Protein AF-A0A0S7F161-F1 (afdb_monomer_lite)

Secondary structure (DSSP, 8-state):
-HHHHHHHHHHHHHHHHHHHHHHHH--SHHHHHHHHHHHHHHHHHHHHHHHHHHHHHHHHHHTT-S---------TTHHHHHHHHHHHHHHHHHHHHHHHHHHHHHHHHHHHHTT--HHHHHHHHHHHHHHHHHHHHHHHHHHHHHHHHHHHHHHHHHHHHHHHHHHHHHHHHHHHHHHHHHHHHHHHHHHHHHHHHHHHHHHHHHHTSS--------------

Organism: NCBI:txid188132

Structure (mmCIF, N/CA/C/O backbone):
data_AF-A0A0S7F161-F1
#
_entry.id   AF-A0A0S7F161-F1
#
loop_
_atom_site.group_PDB
_atom_site.id
_atom_site.type_symbol
_atom_site.label_atom_id
_atom_site.label_alt_id
_atom_site.label_comp_id
_atom_site.label_asym_id
_atom_site.label_entity_id
_atom_site.label_seq_id
_atom_site.pdbx_PDB_ins_code
_atom_site.Cartn_x
_atom_site.Cartn_y
_atom_site.Cartn_z
_atom_site.occupancy
_atom_site.B_iso_or_equiv
_atom_site.auth_seq_id
_atom_site.auth_comp_id
_atom_site.auth_asym_id
_atom_site.auth_atom_id
_atom_site.pdbx_PDB_model_num
ATOM 1 N N . HIS A 1 1 ? -1.500 -29.757 -19.854 1.00 83.00 1 HIS A N 1
ATOM 2 C CA . HIS A 1 1 ? -1.251 -30.511 -18.601 1.00 83.00 1 HIS A CA 1
ATOM 3 C C . HIS A 1 1 ? -1.534 -29.669 -17.344 1.00 83.00 1 HIS A C 1
ATOM 5 O O . HIS A 1 1 ? -2.398 -30.061 -16.571 1.00 83.00 1 HIS A O 1
ATOM 11 N N . ARG A 1 2 ? -0.953 -28.465 -17.187 1.00 87.75 2 ARG A N 1
ATOM 12 C CA . ARG A 1 2 ? -1.226 -27.537 -16.058 1.00 87.75 2 ARG A CA 1
ATOM 13 C C . ARG A 1 2 ? -2.710 -27.272 -15.779 1.00 87.75 2 ARG A C 1
ATOM 15 O O . ARG A 1 2 ? -3.163 -27.346 -14.643 1.00 87.75 2 ARG A O 1
ATOM 22 N N . GLU A 1 3 ? -3.505 -27.022 -16.817 1.00 92.00 3 GLU A N 1
ATOM 23 C CA . GLU A 1 3 ? -4.949 -26.788 -16.660 1.00 92.00 3 GLU A CA 1
ATOM 24 C C . GLU A 1 3 ? -5.720 -27.993 -16.118 1.00 92.00 3 GLU A C 1
ATOM 26 O O . GLU A 1 3 ? -6.749 -27.822 -15.463 1.00 92.00 3 GLU A O 1
ATOM 31 N N . ARG A 1 4 ? -5.238 -29.213 -16.380 1.00 94.88 4 ARG A N 1
ATOM 32 C CA . ARG A 1 4 ? -5.817 -30.428 -15.803 1.00 94.88 4 ARG A CA 1
ATOM 33 C C . ARG A 1 4 ? -5.574 -30.446 -14.294 1.00 94.88 4 ARG A C 1
ATOM 35 O O . ARG A 1 4 ? -6.533 -30.618 -13.553 1.00 94.88 4 ARG A O 1
ATOM 42 N N . ILE A 1 5 ? -4.348 -30.159 -13.855 1.00 94.88 5 ILE A N 1
ATOM 43 C CA . ILE A 1 5 ? -3.990 -30.081 -12.429 1.00 94.88 5 ILE A CA 1
ATOM 44 C C . ILE A 1 5 ? -4.779 -28.965 -11.730 1.00 94.88 5 ILE A C 1
ATOM 46 O O . ILE A 1 5 ? -5.402 -29.209 -10.703 1.00 94.88 5 ILE A O 1
ATOM 50 N N . ARG A 1 6 ? -4.897 -27.772 -12.334 1.00 95.56 6 ARG A N 1
ATOM 51 C CA . ARG A 1 6 ? -5.742 -26.685 -11.792 1.00 95.56 6 ARG A CA 1
ATOM 52 C C . ARG A 1 6 ? -7.217 -27.082 -11.672 1.00 95.56 6 ARG A C 1
ATOM 54 O O . ARG A 1 6 ? -7.902 -26.647 -10.749 1.00 95.56 6 ARG A O 1
ATOM 61 N N . ARG A 1 7 ? -7.745 -27.882 -12.606 1.00 97.62 7 ARG A N 1
ATOM 62 C CA . ARG A 1 7 ? -9.110 -28.428 -12.504 1.00 97.62 7 ARG A CA 1
ATOM 63 C C . ARG A 1 7 ? -9.226 -29.466 -11.390 1.00 97.62 7 ARG A C 1
ATOM 65 O O . ARG A 1 7 ? -10.230 -29.453 -10.685 1.00 97.62 7 ARG A O 1
ATOM 72 N N . GLU A 1 8 ? -8.230 -30.326 -11.215 1.00 96.88 8 GLU A N 1
ATOM 73 C CA . GLU A 1 8 ? -8.202 -31.313 -10.130 1.00 96.88 8 GLU A CA 1
ATOM 74 C C . GLU A 1 8 ? -8.098 -30.646 -8.751 1.00 96.88 8 GLU A C 1
ATOM 76 O O . GLU A 1 8 ? -8.876 -31.005 -7.875 1.00 96.88 8 GLU A O 1
ATOM 81 N N . ILE A 1 9 ? -7.282 -29.597 -8.589 1.00 97.56 9 ILE A N 1
ATOM 82 C CA . ILE A 1 9 ? -7.211 -28.796 -7.352 1.00 97.56 9 ILE A CA 1
ATOM 83 C C . ILE A 1 9 ? -8.584 -28.217 -6.996 1.00 97.56 9 ILE A C 1
ATOM 85 O O . ILE A 1 9 ? -9.052 -28.369 -5.871 1.00 97.56 9 ILE A O 1
ATOM 89 N N . ARG A 1 10 ? -9.282 -27.600 -7.960 1.00 97.81 10 ARG A N 1
ATOM 90 C CA . ARG A 1 10 ? -10.630 -27.051 -7.720 1.00 97.81 10 ARG A CA 1
ATOM 91 C C . ARG A 1 10 ? -11.638 -28.126 -7.314 1.00 97.81 10 ARG A C 1
ATOM 93 O O . ARG A 1 10 ? -12.503 -27.858 -6.487 1.00 97.81 10 ARG A O 1
ATOM 100 N N . LYS A 1 11 ? -11.559 -29.323 -7.905 1.00 98.12 11 LYS A N 1
ATOM 101 C CA . LYS A 1 11 ? -12.419 -30.454 -7.524 1.00 98.12 11 LYS A CA 1
ATOM 102 C C . LYS A 1 11 ? -12.097 -30.936 -6.111 1.00 98.12 11 LYS A C 1
ATOM 104 O O . LYS A 1 11 ? -13.012 -31.127 -5.320 1.00 98.12 11 LYS A O 1
ATOM 109 N N . GLU A 1 12 ? -10.818 -31.089 -5.794 1.00 97.94 12 GLU A N 1
ATOM 110 C CA . GLU A 1 12 ? -10.359 -31.578 -4.496 1.00 97.94 12 GLU A CA 1
ATOM 111 C C . GLU A 1 12 ? -10.681 -30.586 -3.365 1.00 97.94 12 GLU A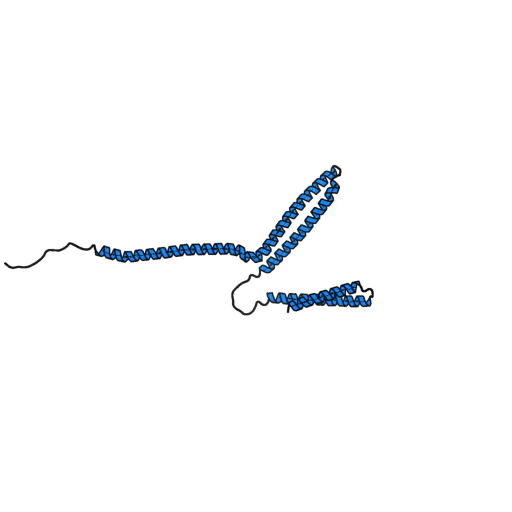 C 1
ATOM 113 O O . GLU A 1 12 ? -11.132 -31.004 -2.305 1.00 97.94 12 GLU A O 1
ATOM 118 N N . LEU A 1 13 ? -10.588 -29.273 -3.616 1.00 98.06 13 LEU A N 1
ATOM 119 C CA . LEU A 1 13 ? -11.030 -28.238 -2.672 1.00 98.06 13 LEU A CA 1
ATOM 120 C C . LEU A 1 13 ? -12.523 -28.348 -2.336 1.00 98.06 13 LEU A C 1
ATOM 122 O O . LEU A 1 13 ? -12.888 -28.254 -1.169 1.00 98.06 13 LEU A O 1
ATOM 126 N N . LYS A 1 14 ? -13.381 -28.611 -3.331 1.00 97.81 14 LYS A N 1
ATOM 127 C CA . LYS A 1 14 ? -14.819 -28.831 -3.091 1.00 97.81 14 LYS A CA 1
ATOM 128 C C . LYS A 1 14 ? -15.083 -30.097 -2.274 1.00 97.81 14 LYS A C 1
ATOM 130 O O . LYS A 1 14 ? -15.973 -30.110 -1.430 1.00 97.81 14 LYS A O 1
ATOM 135 N N . ILE A 1 15 ? -14.316 -31.162 -2.516 1.00 96.25 15 ILE A N 1
ATOM 136 C CA . ILE A 1 15 ? -14.410 -32.406 -1.736 1.00 96.25 15 ILE A CA 1
ATOM 137 C C . ILE A 1 15 ? -13.994 -32.149 -0.286 1.00 96.25 15 ILE A C 1
ATOM 139 O O . ILE A 1 15 ? -14.693 -32.575 0.632 1.00 96.25 15 ILE A O 1
ATOM 143 N N . LYS A 1 16 ? -12.892 -31.421 -0.080 1.00 97.69 16 LYS A N 1
ATOM 144 C CA . LYS A 1 16 ? -12.418 -31.025 1.245 1.00 97.69 16 LYS A CA 1
ATOM 145 C C . LYS A 1 16 ? -13.460 -30.189 1.987 1.00 97.69 16 LYS A C 1
ATOM 147 O O . LYS A 1 16 ? -13.780 -30.524 3.118 1.00 97.69 16 LYS A O 1
ATOM 152 N N . GLU A 1 17 ? -14.037 -29.174 1.345 1.00 97.31 17 GLU A N 1
ATOM 153 C CA . GLU A 1 17 ? -15.104 -28.348 1.929 1.00 97.31 17 GLU A CA 1
ATOM 154 C C . GLU A 1 17 ? -16.323 -29.197 2.333 1.00 97.31 17 GLU A C 1
ATOM 156 O O . GLU A 1 17 ? -16.831 -29.081 3.449 1.00 97.31 17 GLU A O 1
ATOM 161 N N . GLY A 1 18 ? -16.748 -30.127 1.470 1.00 96.25 18 GLY A N 1
ATOM 162 C CA . GLY A 1 18 ? -17.817 -31.076 1.786 1.00 96.25 18 GLY A CA 1
ATOM 163 C C . GLY A 1 18 ? -17.492 -31.969 2.989 1.00 96.25 18 GLY A C 1
ATOM 164 O O . GLY A 1 18 ? -18.337 -32.156 3.864 1.00 96.25 18 GLY A O 1
ATOM 165 N N . ALA A 1 19 ? -16.261 -32.476 3.078 1.00 95.69 19 ALA A N 1
ATOM 166 C CA . ALA A 1 19 ? -15.802 -33.276 4.211 1.00 95.69 19 ALA A CA 1
ATOM 167 C C . ALA A 1 19 ? -15.666 -32.446 5.504 1.00 95.69 19 ALA A C 1
ATOM 169 O O . ALA A 1 19 ? -15.968 -32.947 6.584 1.00 95.69 19 ALA A O 1
ATOM 170 N N . GLU A 1 20 ? -15.275 -31.172 5.424 1.00 96.25 20 GLU A N 1
ATOM 171 C CA . GLU A 1 20 ? -15.232 -30.262 6.576 1.00 96.25 20 GLU A CA 1
ATOM 172 C C . GLU A 1 20 ? -16.638 -29.972 7.110 1.00 96.25 20 GLU A C 1
ATOM 174 O O . GLU A 1 20 ? -16.853 -29.992 8.324 1.00 96.25 20 GLU A O 1
ATOM 179 N N . ASN A 1 21 ? -17.610 -29.769 6.219 1.00 96.62 21 ASN A N 1
ATOM 180 C CA . ASN A 1 21 ? -19.013 -29.615 6.599 1.00 96.62 21 ASN A CA 1
ATOM 181 C C . ASN A 1 21 ? -19.563 -30.898 7.233 1.00 96.62 21 ASN A C 1
ATOM 183 O O . ASN A 1 21 ? -20.198 -30.841 8.288 1.00 96.62 21 ASN A O 1
ATOM 187 N N . LEU A 1 22 ? -19.250 -32.062 6.656 1.00 94.38 22 LEU A N 1
ATOM 188 C CA . LEU A 1 22 ? -19.633 -33.356 7.220 1.00 94.38 22 LEU A CA 1
ATOM 189 C C . LEU A 1 22 ? -19.008 -33.578 8.605 1.00 94.38 22 LEU A C 1
ATOM 191 O O . LEU A 1 22 ? -19.687 -34.048 9.514 1.00 94.38 22 LEU A O 1
ATOM 195 N N . ARG A 1 23 ? -17.748 -33.171 8.807 1.00 94.62 23 ARG A N 1
ATOM 196 C CA . ARG A 1 23 ? -17.069 -33.231 10.110 1.00 94.62 23 ARG A CA 1
ATOM 197 C C . ARG A 1 23 ? -17.796 -32.405 11.164 1.00 94.62 23 ARG A C 1
ATOM 199 O O . ARG A 1 23 ? -17.958 -32.878 12.281 1.00 94.62 23 ARG A O 1
ATOM 206 N N . ARG A 1 24 ? -18.247 -31.193 10.816 1.00 93.69 24 ARG A N 1
ATOM 207 C CA . ARG A 1 24 ? -19.014 -30.322 11.727 1.00 93.69 24 ARG A CA 1
ATOM 208 C C . ARG A 1 24 ? -20.371 -30.921 12.102 1.00 93.69 24 ARG A C 1
ATOM 210 O O . ARG A 1 24 ? -20.823 -30.716 13.220 1.00 93.69 24 ARG A O 1
ATOM 217 N N . ALA A 1 25 ? -21.004 -31.644 11.179 1.00 92.69 25 ALA A N 1
ATOM 218 C CA . ALA A 1 25 ? -22.307 -32.275 11.392 1.00 92.69 25 ALA A CA 1
ATOM 219 C C . ALA A 1 25 ? -22.230 -33.649 12.089 1.00 92.69 25 ALA A C 1
ATOM 221 O O . ALA A 1 25 ? -23.248 -34.164 12.545 1.00 92.69 25 ALA A O 1
ATOM 222 N N . THR A 1 26 ? -21.046 -34.264 12.162 1.00 90.62 26 THR A N 1
ATOM 223 C CA . THR A 1 26 ? -20.874 -35.620 12.699 1.00 90.62 26 THR A CA 1
ATOM 224 C C . THR A 1 26 ? -20.694 -35.600 14.214 1.00 90.62 26 THR A C 1
ATOM 226 O O . THR A 1 26 ? -19.749 -35.011 14.729 1.00 90.62 26 THR A O 1
ATOM 229 N N . THR A 1 27 ? -21.567 -36.308 14.930 1.00 85.94 27 THR A N 1
ATOM 230 C CA . THR A 1 27 ? -21.525 -36.452 16.398 1.00 85.94 27 THR A CA 1
ATOM 231 C C . THR A 1 27 ? -21.039 -37.832 16.862 1.00 85.94 27 THR A C 1
ATOM 233 O O . THR A 1 27 ? -20.589 -37.979 17.997 1.00 85.94 27 THR A O 1
ATOM 236 N N . ASP A 1 28 ? -21.080 -38.841 15.985 1.00 92.00 28 ASP A N 1
ATOM 237 C CA . ASP A 1 28 ? -20.604 -40.201 16.255 1.00 92.00 28 ASP A CA 1
ATOM 238 C C . ASP A 1 28 ? -19.072 -40.313 16.113 1.00 92.00 28 ASP A C 1
ATOM 240 O O . ASP A 1 28 ? -18.490 -39.899 15.106 1.00 92.00 28 ASP A O 1
ATOM 244 N N . LYS A 1 29 ? -18.407 -40.923 17.106 1.00 83.12 29 LYS A N 1
ATOM 245 C CA . LYS A 1 29 ? -16.937 -41.038 17.164 1.00 83.12 29 LYS A CA 1
ATOM 246 C C . LYS A 1 29 ? -16.328 -41.866 16.026 1.00 83.12 29 LYS A C 1
ATOM 248 O O . LYS A 1 29 ? -15.234 -41.545 15.565 1.00 83.12 29 LYS A O 1
ATOM 253 N N . ARG A 1 30 ? -16.996 -42.926 15.563 1.00 83.44 30 ARG A N 1
ATOM 254 C CA . ARG A 1 30 ? -16.488 -43.796 14.490 1.00 83.44 30 ARG A CA 1
ATOM 255 C C . ARG A 1 30 ? -16.564 -43.085 13.142 1.00 83.44 30 ARG A C 1
ATOM 257 O O . ARG A 1 30 ? -15.594 -43.107 12.384 1.00 83.44 30 ARG A O 1
ATOM 264 N N . ASN A 1 31 ? -17.672 -42.391 12.891 1.00 86.50 31 ASN A N 1
ATOM 265 C CA . ASN A 1 31 ? -17.847 -41.583 11.685 1.00 86.50 31 ASN A CA 1
ATOM 266 C C . ASN A 1 31 ? -16.898 -40.375 11.681 1.00 86.50 31 ASN A C 1
ATOM 268 O O . ASN A 1 31 ? -16.298 -40.073 10.651 1.00 86.50 31 ASN A O 1
ATOM 272 N N . ALA A 1 32 ? -16.670 -39.742 12.838 1.00 89.44 32 ALA A N 1
ATOM 273 C CA . ALA A 1 32 ? -15.730 -38.628 12.964 1.00 89.44 32 ALA A CA 1
ATOM 274 C C . ALA A 1 32 ? -14.304 -39.027 12.544 1.00 89.44 32 ALA A C 1
ATOM 276 O O . ALA A 1 32 ? -13.665 -38.321 11.764 1.00 89.44 32 ALA A O 1
ATOM 277 N N . HIS A 1 33 ? -13.826 -40.201 12.973 1.00 92.88 33 HIS A N 1
ATOM 278 C CA . HIS A 1 33 ? -12.512 -40.706 12.567 1.00 92.88 33 HIS A CA 1
ATOM 279 C C . HIS A 1 33 ? -12.399 -40.972 11.060 1.00 92.88 33 HIS A C 1
ATOM 281 O O . HIS A 1 33 ? -11.346 -40.711 10.468 1.00 92.88 33 HIS A O 1
ATOM 287 N N . GLN A 1 34 ? -13.465 -41.472 10.431 1.00 93.81 34 GLN A N 1
ATOM 288 C CA . GLN A 1 34 ? -13.498 -41.700 8.988 1.00 93.81 34 GLN A CA 1
ATOM 289 C C . GLN A 1 34 ? -13.427 -40.378 8.211 1.00 93.81 34 GLN A C 1
ATOM 291 O O . GLN A 1 34 ? -12.621 -40.259 7.285 1.00 93.81 34 GLN A O 1
ATOM 296 N N . VAL A 1 35 ? -14.196 -39.368 8.629 1.00 95.44 35 VAL A N 1
ATOM 297 C CA . VAL A 1 35 ? -14.179 -38.032 8.015 1.00 95.44 35 VAL A CA 1
ATOM 298 C C . VAL A 1 35 ? -12.822 -37.348 8.212 1.00 95.44 35 VAL A C 1
ATOM 300 O O . VAL A 1 35 ? -12.269 -36.783 7.269 1.00 95.44 35 VAL A O 1
ATOM 303 N N . ASP A 1 36 ? -12.213 -37.470 9.393 1.00 94.75 36 ASP A N 1
ATOM 304 C CA . ASP A 1 36 ? -10.862 -36.957 9.645 1.00 94.75 36 ASP A CA 1
ATOM 305 C C . ASP A 1 36 ? -9.809 -37.637 8.753 1.00 94.75 36 ASP A C 1
ATOM 307 O O . ASP A 1 36 ? -8.874 -36.992 8.271 1.00 94.75 36 ASP A O 1
ATOM 311 N N . SER A 1 37 ? -9.949 -38.943 8.504 1.00 95.94 37 SER A N 1
ATOM 312 C CA . SER A 1 37 ? -9.082 -39.670 7.571 1.00 95.94 37 SER A CA 1
ATOM 313 C C . SER A 1 37 ? -9.243 -39.170 6.133 1.00 95.94 37 SER A C 1
ATOM 315 O O . SER A 1 37 ? -8.250 -38.969 5.423 1.00 95.94 37 SER A O 1
ATOM 317 N N . GLN A 1 38 ? -10.482 -38.900 5.717 1.00 95.62 38 GLN A N 1
ATOM 318 C CA . GLN A 1 38 ? -10.791 -38.332 4.408 1.00 95.62 38 GLN A CA 1
ATOM 319 C C . GLN A 1 38 ? -10.194 -36.927 4.249 1.00 95.62 38 GLN A C 1
ATOM 321 O O . GLN A 1 38 ? -9.566 -36.646 3.229 1.00 95.62 38 GLN A O 1
ATOM 326 N N . LEU A 1 39 ? -10.289 -36.075 5.274 1.00 97.00 39 LEU A N 1
ATOM 327 C CA . LEU A 1 39 ? -9.686 -34.739 5.269 1.00 97.00 39 LEU A CA 1
ATOM 328 C C . LEU A 1 39 ? -8.161 -34.780 5.185 1.00 97.00 39 LEU A C 1
ATOM 330 O O . LEU A 1 39 ? -7.570 -34.050 4.390 1.00 97.00 39 LEU A O 1
ATOM 334 N N . ARG A 1 40 ? -7.508 -35.665 5.949 1.00 97.50 40 ARG A N 1
ATOM 335 C CA . ARG A 1 40 ? -6.052 -35.865 5.848 1.00 97.50 40 ARG A CA 1
ATOM 336 C C . ARG A 1 40 ? -5.641 -36.323 4.451 1.00 97.50 40 ARG A C 1
ATOM 338 O O . ARG A 1 40 ? -4.636 -35.848 3.929 1.00 97.50 40 ARG A O 1
ATOM 345 N N . SER A 1 41 ? -6.415 -37.220 3.846 1.00 97.31 41 SER A N 1
ATOM 346 C CA . SER A 1 41 ? -6.151 -37.724 2.495 1.00 97.31 41 SER A CA 1
ATOM 347 C C . SER A 1 41 ? -6.325 -36.631 1.438 1.00 97.31 41 SER A C 1
ATOM 349 O O . SER A 1 41 ? -5.469 -36.479 0.570 1.00 97.31 41 SER A O 1
ATOM 351 N N . SER A 1 42 ? -7.380 -35.822 1.559 1.00 97.44 42 SER A N 1
ATOM 352 C CA . SER A 1 42 ? -7.643 -34.699 0.657 1.00 97.44 42 SER A CA 1
ATOM 353 C C . SER A 1 42 ? -6.572 -33.605 0.771 1.00 97.44 42 SER A C 1
ATOM 355 O O . SER A 1 42 ? -6.071 -33.129 -0.245 1.00 97.44 42 SER A O 1
ATOM 357 N N . ASN A 1 43 ? -6.115 -33.288 1.991 1.00 96.88 43 ASN A N 1
ATOM 358 C CA . ASN A 1 43 ? -4.993 -32.367 2.214 1.00 96.88 43 ASN A CA 1
ATOM 359 C C . ASN A 1 43 ? -3.704 -32.851 1.543 1.00 96.88 43 ASN A C 1
ATOM 361 O O . ASN A 1 43 ? -3.124 -32.117 0.751 1.00 96.88 43 ASN A O 1
ATOM 365 N N . ARG A 1 44 ? -3.305 -34.110 1.772 1.00 97.81 44 ARG A N 1
ATOM 366 C CA . ARG A 1 44 ? -2.107 -34.684 1.132 1.00 97.81 44 ARG A CA 1
ATOM 367 C C . ARG A 1 44 ? -2.186 -34.631 -0.393 1.00 97.81 44 ARG A C 1
ATOM 369 O O . ARG A 1 44 ? -1.181 -34.401 -1.060 1.00 97.81 44 ARG A O 1
ATOM 376 N N . LYS A 1 45 ? -3.377 -34.854 -0.953 1.00 97.69 45 LYS A N 1
ATOM 377 C CA . LYS A 1 45 ? -3.597 -34.793 -2.397 1.00 97.69 45 LYS A CA 1
ATOM 378 C C . LYS A 1 45 ? -3.503 -33.365 -2.934 1.00 97.69 45 LYS A C 1
ATOM 380 O O . LYS A 1 45 ? -2.906 -33.171 -3.987 1.00 97.69 45 LYS A O 1
ATOM 385 N N . LEU A 1 46 ? -4.036 -32.375 -2.218 1.00 97.94 46 LEU A N 1
ATOM 386 C CA . LEU A 1 46 ? -3.867 -30.960 -2.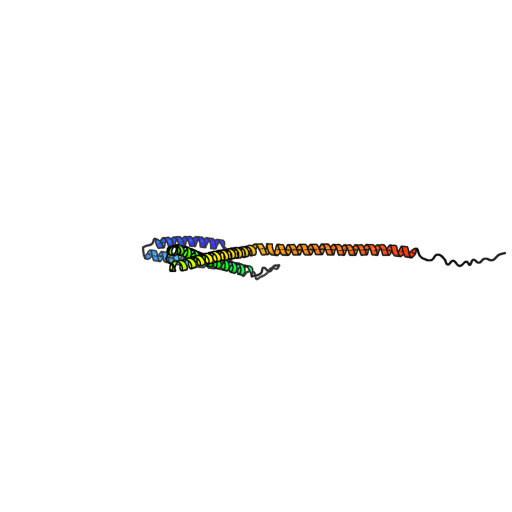562 1.00 97.94 46 LEU A CA 1
ATOM 387 C C . LEU A 1 46 ? -2.396 -30.542 -2.534 1.00 97.94 46 LEU A C 1
ATOM 389 O O . LEU A 1 46 ? -1.942 -29.910 -3.483 1.00 97.94 46 LEU A O 1
ATOM 393 N N . ASP A 1 47 ? -1.650 -30.947 -1.506 1.00 96.75 47 ASP A N 1
ATOM 394 C CA . ASP A 1 47 ? -0.217 -30.657 -1.399 1.00 96.75 47 ASP A CA 1
ATOM 395 C C . ASP A 1 47 ? 0.557 -31.257 -2.579 1.00 96.75 47 ASP A C 1
ATOM 397 O O . ASP A 1 47 ? 1.365 -30.579 -3.210 1.00 96.75 47 ASP A O 1
ATOM 401 N N . ASN A 1 48 ? 0.256 -32.507 -2.944 1.00 97.06 48 ASN A N 1
ATOM 402 C CA . ASN A 1 48 ? 0.878 -33.167 -4.089 1.00 97.06 48 ASN A CA 1
ATOM 403 C C . ASN A 1 48 ? 0.523 -32.488 -5.425 1.00 97.06 48 ASN A C 1
ATOM 405 O O . ASN A 1 48 ? 1.402 -32.272 -6.254 1.00 97.06 48 ASN A O 1
ATOM 409 N N . LEU A 1 49 ? -0.741 -32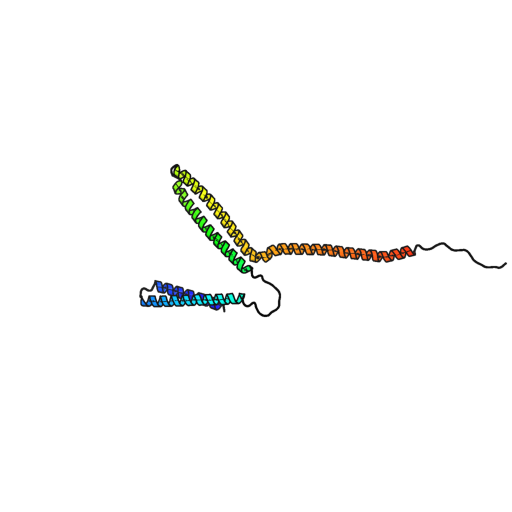.100 -5.627 1.00 97.38 49 LEU A N 1
ATOM 410 C CA . LEU A 1 49 ? -1.171 -31.381 -6.830 1.00 97.38 49 LEU A CA 1
ATOM 411 C C . LEU A 1 49 ? -0.534 -29.987 -6.928 1.00 97.38 49 LEU A C 1
ATOM 413 O O . LEU A 1 49 ? -0.174 -29.564 -8.026 1.00 97.38 49 LEU A O 1
ATOM 417 N N . HIS A 1 50 ? -0.375 -29.279 -5.807 1.00 96.62 50 HIS A N 1
ATOM 418 C CA . HIS A 1 50 ? 0.347 -28.007 -5.768 1.00 96.62 50 HIS A CA 1
ATOM 419 C C . HIS A 1 50 ? 1.835 -28.191 -6.069 1.00 96.62 50 HIS A C 1
ATOM 421 O O . HIS A 1 50 ? 2.368 -27.438 -6.879 1.00 96.62 50 HIS A O 1
ATOM 427 N N . ALA A 1 51 ? 2.477 -29.217 -5.502 1.00 94.44 51 ALA A N 1
ATOM 428 C CA . ALA A 1 51 ? 3.873 -29.538 -5.786 1.00 94.44 51 ALA A CA 1
ATOM 429 C C . ALA A 1 51 ? 4.093 -29.877 -7.271 1.00 94.44 51 ALA A C 1
ATOM 431 O O . ALA A 1 51 ? 4.989 -29.316 -7.893 1.00 94.44 51 ALA A O 1
ATOM 432 N N . GLN A 1 52 ? 3.231 -30.705 -7.874 1.00 93.56 52 GLN A N 1
ATOM 433 C CA . GLN A 1 52 ? 3.291 -31.006 -9.311 1.00 93.56 52 GLN A CA 1
ATOM 434 C C . GLN A 1 52 ? 3.072 -29.758 -10.174 1.00 93.56 52 GLN A C 1
ATOM 436 O O . GLN A 1 52 ? 3.735 -29.577 -11.193 1.00 93.56 52 GLN A O 1
ATOM 441 N N . LEU A 1 53 ? 2.132 -28.883 -9.795 1.00 93.25 53 LEU A N 1
ATOM 442 C CA . LEU A 1 53 ? 1.902 -27.637 -10.526 1.00 93.25 53 LEU A CA 1
ATOM 443 C C . LEU A 1 53 ? 3.140 -26.734 -10.465 1.00 93.25 53 LEU A C 1
ATOM 445 O O . LEU A 1 53 ? 3.557 -26.212 -11.494 1.00 93.25 53 LEU A O 1
ATOM 449 N N . GLN A 1 54 ? 3.748 -26.623 -9.284 1.00 89.50 54 GLN A N 1
ATOM 450 C CA . GLN A 1 54 ? 4.968 -25.858 -9.057 1.00 89.50 54 GLN A CA 1
ATOM 451 C C . GLN A 1 54 ? 6.165 -26.436 -9.825 1.00 89.50 54 GLN A C 1
ATOM 453 O O . GLN A 1 54 ? 6.918 -25.680 -10.427 1.00 89.50 54 GLN A O 1
ATOM 458 N N . GLU A 1 55 ? 6.326 -27.759 -9.871 1.00 87.81 55 GLU A N 1
ATOM 459 C CA . GLU A 1 55 ? 7.377 -28.429 -10.648 1.00 87.81 55 GLU A CA 1
ATOM 460 C C . GLU A 1 55 ? 7.224 -28.184 -12.158 1.00 87.81 55 GLU A C 1
ATOM 462 O O . GLU A 1 55 ? 8.206 -27.945 -12.867 1.00 87.81 55 GLU A O 1
ATOM 467 N N . LEU A 1 56 ? 5.988 -28.196 -12.662 1.00 85.81 56 LEU A N 1
ATOM 468 C CA . LEU A 1 56 ? 5.703 -27.875 -14.060 1.00 85.81 56 LEU A CA 1
ATOM 469 C C . LEU A 1 56 ? 5.938 -26.403 -14.379 1.00 85.81 56 LEU A C 1
ATOM 471 O O . LEU A 1 56 ? 6.298 -26.084 -15.512 1.00 85.81 56 LEU A O 1
ATOM 475 N N . ASP A 1 57 ? 5.703 -25.508 -13.426 1.00 79.44 57 ASP A N 1
ATOM 476 C CA . ASP A 1 57 ? 6.022 -24.091 -13.577 1.00 79.44 57 ASP A CA 1
ATOM 477 C C . ASP A 1 57 ? 7.549 -23.871 -13.509 1.00 79.44 57 ASP A C 1
ATOM 479 O O . ASP A 1 57 ? 8.090 -23.106 -14.305 1.00 79.44 57 ASP A O 1
ATOM 483 N N . ALA A 1 58 ? 8.273 -24.649 -12.695 1.00 76.75 58 ALA A N 1
ATOM 484 C CA . ALA A 1 58 ? 9.738 -24.637 -12.622 1.00 76.75 58 ALA A CA 1
ATOM 485 C C . ALA A 1 58 ? 10.421 -25.152 -13.907 1.00 76.75 58 ALA A C 1
ATOM 487 O O . ALA A 1 58 ? 11.454 -24.624 -14.317 1.00 76.75 58 ALA A O 1
ATOM 488 N N . HIS A 1 59 ? 9.827 -26.125 -14.606 1.00 57.78 59 HIS A N 1
ATOM 489 C CA . HIS A 1 59 ? 10.349 -26.634 -15.884 1.00 57.78 59 HIS A CA 1
ATOM 490 C C . HIS A 1 59 ? 10.249 -25.643 -17.061 1.00 57.78 59 HIS A C 1
ATOM 492 O O . HIS A 1 59 ? 10.801 -25.920 -18.124 1.00 57.78 59 HIS A O 1
ATOM 498 N N . ILE A 1 60 ? 9.590 -24.489 -16.897 1.00 55.97 60 ILE A N 1
ATOM 499 C CA . ILE A 1 60 ? 9.702 -23.374 -17.857 1.00 55.97 60 ILE A CA 1
ATOM 500 C C . ILE A 1 60 ? 11.029 -22.621 -17.666 1.00 55.97 60 ILE A C 1
ATOM 502 O O . ILE A 1 60 ? 11.578 -22.111 -18.635 1.00 55.97 60 ILE A O 1
ATOM 506 N N . VAL A 1 61 ? 11.573 -22.589 -16.446 1.00 53.75 61 VAL A N 1
ATOM 507 C CA . VAL A 1 61 ? 12.762 -21.794 -16.094 1.00 53.75 61 VAL A CA 1
ATOM 508 C C . VAL A 1 61 ? 14.074 -22.556 -16.339 1.00 53.75 61 VAL A C 1
ATOM 510 O O . VAL A 1 61 ? 15.110 -21.937 -16.552 1.00 53.75 61 VAL A O 1
ATOM 513 N N . VAL A 1 62 ? 14.052 -23.895 -16.369 1.00 47.66 62 VAL A N 1
ATOM 514 C CA . VAL A 1 62 ? 15.278 -24.718 -16.496 1.00 47.66 62 VAL A CA 1
ATOM 515 C C . VAL A 1 62 ? 15.494 -25.285 -17.908 1.00 47.66 62 VAL A C 1
ATOM 517 O O . VAL A 1 62 ? 16.625 -25.583 -18.285 1.00 47.66 62 VAL A O 1
ATOM 520 N N . LYS A 1 63 ? 14.459 -25.374 -18.754 1.00 43.69 63 LYS A N 1
ATOM 521 C CA . LYS A 1 63 ? 14.580 -25.941 -20.111 1.00 43.69 63 LYS A CA 1
ATOM 522 C C . LYS A 1 63 ? 14.916 -24.883 -21.175 1.00 43.69 63 LYS A C 1
ATOM 524 O O . LYS A 1 63 ? 14.240 -24.780 -22.191 1.00 43.69 63 LYS A O 1
ATOM 529 N N . GLY A 1 64 ? 15.949 -24.084 -20.906 1.00 38.47 64 GLY A N 1
ATOM 530 C CA . GLY A 1 64 ? 16.592 -23.172 -21.865 1.00 38.47 64 GLY A CA 1
ATOM 531 C C . GLY A 1 64 ? 18.022 -23.585 -22.237 1.00 38.47 64 GLY A C 1
ATOM 532 O O . GLY A 1 64 ? 18.723 -22.827 -22.896 1.00 38.47 64 GLY A O 1
ATOM 533 N N . GLY A 1 65 ? 18.474 -24.760 -21.793 1.00 44.38 65 GLY A N 1
ATOM 534 C CA . GLY A 1 65 ? 19.745 -25.353 -22.194 1.00 44.38 65 GLY A CA 1
ATOM 535 C C . GLY A 1 65 ? 19.484 -26.554 -23.087 1.00 44.38 65 GLY A C 1
ATOM 536 O O . GLY A 1 65 ? 19.199 -27.624 -22.569 1.00 44.38 65 GLY A O 1
ATOM 537 N N . GLU A 1 66 ? 19.488 -26.328 -24.399 1.00 40.72 66 GLU A N 1
ATOM 538 C CA . GLU A 1 66 ? 20.123 -27.157 -25.436 1.00 40.72 66 GLU A CA 1
ATOM 539 C C . GLU A 1 66 ? 19.463 -26.901 -26.803 1.00 40.72 66 GLU A C 1
ATOM 541 O O . GLU A 1 66 ? 18.304 -27.218 -27.053 1.00 40.72 66 GLU A O 1
ATOM 546 N N . GLU A 1 67 ? 20.276 -26.279 -27.661 1.00 46.12 67 GLU A N 1
ATOM 547 C CA . GLU A 1 67 ? 20.219 -26.276 -29.125 1.00 46.12 67 GLU A CA 1
ATOM 548 C C . GLU A 1 67 ? 19.047 -25.565 -29.821 1.00 46.12 67 GLU A C 1
ATOM 550 O O . GLU A 1 67 ? 18.139 -26.184 -30.369 1.00 46.12 67 GLU A O 1
ATOM 555 N N . SER A 1 68 ? 19.150 -24.238 -29.959 1.00 36.22 68 SER A N 1
ATOM 556 C CA . SER A 1 68 ? 18.971 -23.575 -31.264 1.00 36.22 68 SER A CA 1
ATOM 557 C C . SER A 1 68 ? 19.420 -22.117 -31.227 1.00 36.22 68 SER A C 1
ATOM 559 O O . SER A 1 68 ? 19.093 -21.361 -30.317 1.00 36.22 68 SER A O 1
ATOM 561 N N . LYS A 1 69 ? 20.201 -21.756 -32.245 1.00 46.72 69 LYS A N 1
ATOM 562 C CA . LYS A 1 69 ? 20.627 -20.399 -32.591 1.00 46.72 69 LYS A CA 1
ATOM 563 C C . LYS A 1 69 ? 19.399 -19.500 -32.792 1.00 46.72 69 LYS A C 1
ATOM 565 O O . LYS A 1 69 ? 18.609 -19.791 -33.677 1.00 46.72 69 LYS A O 1
ATOM 570 N N . ASP A 1 70 ? 19.237 -18.463 -31.978 1.00 41.03 70 ASP A N 1
ATOM 571 C CA . ASP A 1 70 ? 19.218 -17.060 -32.422 1.00 41.03 70 ASP A CA 1
ATOM 572 C C . ASP A 1 70 ? 18.933 -16.121 -31.237 1.00 41.03 70 ASP A C 1
ATOM 574 O O . ASP A 1 70 ? 17.991 -16.295 -30.471 1.00 41.03 70 ASP A O 1
ATOM 578 N N . GLU A 1 71 ? 19.840 -15.162 -31.084 1.00 45.56 71 GLU A N 1
ATOM 579 C CA . GLU A 1 71 ? 19.629 -13.772 -30.675 1.00 45.56 71 GLU A CA 1
ATOM 580 C C . GLU A 1 71 ? 18.401 -13.419 -29.796 1.00 45.56 71 GLU A C 1
ATOM 582 O O . GLU A 1 71 ? 17.310 -13.161 -30.289 1.00 45.56 71 GLU A O 1
ATOM 587 N N . CYS A 1 72 ? 18.616 -13.328 -28.473 1.00 38.25 72 CYS A N 1
ATOM 588 C CA . CYS A 1 72 ? 18.279 -12.163 -27.626 1.00 38.25 72 CYS A CA 1
ATOM 589 C C . CYS A 1 72 ? 18.485 -12.499 -26.128 1.00 38.25 72 CYS A C 1
ATOM 591 O O . CYS A 1 72 ? 17.795 -13.371 -25.595 1.00 38.25 72 CYS A O 1
ATOM 593 N N . PRO A 1 73 ? 19.360 -11.798 -25.380 1.00 44.78 73 PRO A N 1
ATOM 594 C CA . PRO A 1 73 ? 19.490 -12.017 -23.944 1.00 44.78 73 PRO A CA 1
ATOM 595 C C . PRO A 1 73 ? 18.354 -11.296 -23.202 1.00 44.78 73 PRO A C 1
ATOM 597 O O . PRO A 1 73 ? 18.413 -10.091 -22.966 1.00 44.78 73 PRO A O 1
ATOM 600 N N . ARG A 1 74 ? 17.304 -12.022 -22.801 1.00 52.25 74 ARG A N 1
ATOM 601 C CA . ARG A 1 74 ? 16.336 -11.512 -21.815 1.00 52.25 74 ARG A CA 1
ATOM 602 C C . ARG A 1 74 ? 16.924 -11.683 -20.412 1.00 52.25 74 ARG A C 1
ATOM 604 O O . ARG A 1 74 ? 17.084 -12.794 -19.920 1.00 52.25 74 ARG A O 1
ATOM 611 N N . SER A 1 75 ? 17.284 -10.560 -19.796 1.00 45.25 75 SER A N 1
ATOM 612 C CA . SER A 1 75 ? 17.978 -10.478 -18.507 1.00 45.25 75 SER A CA 1
ATOM 613 C C . SER A 1 75 ? 17.225 -11.185 -17.355 1.00 45.25 75 SER A C 1
ATOM 615 O O . SER A 1 75 ? 16.063 -10.853 -17.115 1.00 45.25 75 SER A O 1
ATOM 617 N N . PRO A 1 76 ? 17.881 -12.044 -16.542 1.00 47.97 76 PRO A N 1
ATOM 618 C CA . PRO A 1 76 ? 17.282 -12.790 -15.412 1.00 47.97 76 PRO A CA 1
ATOM 619 C C . PRO A 1 76 ? 16.775 -11.954 -14.213 1.00 47.97 76 PRO A C 1
ATOM 621 O O . PRO A 1 76 ? 16.485 -12.494 -13.149 1.00 47.97 76 PRO A O 1
ATOM 624 N N . GLY A 1 77 ? 16.715 -10.625 -14.328 1.00 49.22 77 GLY A N 1
ATOM 625 C CA . GLY A 1 77 ? 16.475 -9.711 -13.204 1.00 49.22 77 GLY A CA 1
ATOM 626 C C . GLY A 1 77 ? 15.045 -9.185 -13.062 1.00 49.22 77 GLY A C 1
ATOM 627 O O . GLY A 1 77 ? 14.736 -8.565 -12.045 1.00 49.22 77 GLY A O 1
ATOM 628 N N . ALA A 1 78 ? 14.175 -9.384 -14.055 1.00 51.62 78 ALA A N 1
ATOM 629 C CA . ALA A 1 78 ? 12.840 -8.776 -14.066 1.00 51.62 78 ALA A CA 1
ATOM 630 C C . ALA A 1 78 ? 11.890 -9.409 -13.029 1.00 51.62 78 ALA A C 1
ATOM 632 O O . ALA A 1 78 ? 11.228 -8.694 -12.277 1.00 51.62 78 ALA A O 1
ATOM 633 N N . GLU A 1 79 ? 11.886 -10.740 -12.908 1.00 51.34 79 GLU A N 1
ATOM 634 C CA . GLU A 1 79 ? 10.975 -11.453 -11.998 1.00 51.34 79 GLU A CA 1
ATOM 635 C C . GLU A 1 79 ? 11.297 -11.179 -10.519 1.00 51.34 79 GLU A C 1
ATOM 637 O O . GLU A 1 79 ? 10.403 -10.841 -9.741 1.00 51.34 79 GLU A O 1
ATOM 642 N N . SER A 1 80 ? 12.582 -11.195 -10.144 1.00 57.06 80 SER A N 1
ATOM 643 C CA . SER A 1 80 ? 13.042 -10.889 -8.777 1.00 57.06 80 SER A CA 1
ATOM 644 C C . SER A 1 80 ? 12.708 -9.449 -8.353 1.00 57.06 80 SER A C 1
ATOM 646 O O . SER A 1 80 ? 12.251 -9.205 -7.233 1.00 57.06 80 SER A O 1
ATOM 648 N N . ARG A 1 81 ? 12.829 -8.484 -9.278 1.00 60.81 81 ARG A N 1
ATOM 649 C CA . ARG A 1 81 ? 12.457 -7.082 -9.033 1.00 60.81 81 ARG A CA 1
ATOM 650 C C . ARG A 1 81 ? 10.956 -6.919 -8.810 1.00 60.81 81 ARG A C 1
ATOM 652 O O . ARG A 1 81 ? 10.559 -6.234 -7.870 1.00 60.81 81 ARG A O 1
ATOM 659 N N . THR A 1 82 ? 10.121 -7.570 -9.621 1.00 66.50 82 THR A N 1
ATOM 660 C CA . THR A 1 82 ? 8.657 -7.480 -9.464 1.00 66.50 82 THR A CA 1
ATOM 661 C C . THR A 1 82 ? 8.185 -8.078 -8.133 1.00 66.50 82 THR A C 1
ATOM 663 O O . THR A 1 82 ? 7.312 -7.500 -7.483 1.00 66.50 82 THR A O 1
ATOM 666 N N . SER A 1 83 ? 8.802 -9.177 -7.675 1.00 73.12 83 SER A N 1
ATOM 667 C CA . SER A 1 83 ? 8.524 -9.776 -6.361 1.00 73.12 83 SER A CA 1
ATOM 668 C C . SER A 1 83 ? 8.887 -8.826 -5.218 1.00 73.12 83 SER A C 1
ATOM 670 O O . SER A 1 83 ? 8.048 -8.538 -4.365 1.00 73.12 83 SER A O 1
ATOM 672 N N . ALA A 1 84 ? 10.093 -8.249 -5.246 1.00 77.31 84 ALA A N 1
ATOM 673 C CA . ALA A 1 84 ? 10.540 -7.288 -4.237 1.00 77.31 84 ALA A CA 1
ATOM 674 C C . ALA A 1 84 ? 9.650 -6.029 -4.183 1.00 77.31 84 ALA A C 1
ATOM 676 O O . ALA A 1 84 ? 9.373 -5.490 -3.108 1.00 77.31 84 ALA A O 1
ATOM 677 N N . HIS A 1 85 ? 9.147 -5.565 -5.332 1.00 83.88 85 HIS A N 1
ATOM 678 C CA . HIS A 1 85 ? 8.196 -4.455 -5.380 1.00 83.88 85 HIS A CA 1
ATOM 679 C C . HIS A 1 85 ? 6.838 -4.811 -4.763 1.00 83.88 85 HIS A C 1
ATOM 681 O O . HIS A 1 85 ? 6.300 -4.013 -3.991 1.00 83.88 85 HIS A O 1
ATOM 687 N N . LYS A 1 86 ? 6.304 -6.006 -5.040 1.00 87.94 86 LYS A N 1
ATOM 688 C CA . LYS A 1 86 ? 5.059 -6.496 -4.423 1.00 87.94 86 LYS A CA 1
ATOM 689 C C . LYS A 1 86 ? 5.196 -6.625 -2.905 1.00 87.94 86 LYS A C 1
ATOM 691 O O . LYS A 1 86 ? 4.315 -6.180 -2.171 1.00 87.94 86 LYS A O 1
ATOM 696 N N . GLU A 1 87 ? 6.320 -7.147 -2.421 1.00 91.75 87 GLU A N 1
ATOM 697 C CA . GLU A 1 87 ? 6.614 -7.230 -0.985 1.00 91.75 87 GLU A CA 1
ATOM 698 C C . GLU A 1 87 ? 6.682 -5.848 -0.325 1.00 91.75 87 GLU A C 1
ATOM 700 O O . GLU A 1 87 ? 6.136 -5.648 0.765 1.00 91.75 87 GLU A O 1
ATOM 705 N N . ARG A 1 88 ? 7.293 -4.867 -1.003 1.00 94.06 88 ARG A N 1
ATOM 706 C CA . ARG A 1 88 ? 7.343 -3.477 -0.537 1.00 94.06 88 ARG A CA 1
ATOM 707 C C . ARG A 1 88 ? 5.952 -2.849 -0.444 1.00 94.06 88 ARG A C 1
ATOM 709 O O . ARG A 1 88 ? 5.671 -2.172 0.544 1.00 94.06 88 ARG A O 1
ATOM 716 N N . ILE A 1 89 ? 5.085 -3.072 -1.434 1.00 95.06 89 ILE A N 1
ATOM 717 C CA . ILE A 1 89 ? 3.696 -2.585 -1.409 1.00 95.06 89 ILE A CA 1
ATOM 718 C C . ILE A 1 89 ? 2.949 -3.208 -0.223 1.00 95.06 89 ILE A C 1
ATOM 720 O O . ILE A 1 89 ? 2.403 -2.475 0.601 1.00 95.06 89 ILE A O 1
ATOM 724 N N . ALA A 1 90 ? 3.027 -4.531 -0.053 1.00 95.75 90 ALA A N 1
ATOM 725 C CA . ALA A 1 90 ? 2.389 -5.229 1.064 1.00 95.75 90 ALA A CA 1
ATOM 726 C C . ALA A 1 90 ? 2.902 -4.749 2.439 1.00 95.75 90 ALA A C 1
ATOM 728 O O . ALA A 1 90 ? 2.155 -4.709 3.421 1.00 95.75 90 ALA A O 1
ATOM 729 N N . ALA A 1 91 ? 4.181 -4.375 2.541 1.00 97.31 91 ALA A N 1
ATOM 730 C CA . ALA A 1 91 ? 4.740 -3.792 3.758 1.00 97.31 91 ALA A CA 1
ATOM 731 C C . ALA A 1 91 ? 4.166 -2.400 4.061 1.00 97.31 91 ALA A C 1
ATOM 733 O O . ALA A 1 91 ? 3.793 -2.132 5.206 1.00 97.31 91 ALA A O 1
ATOM 734 N N . LEU A 1 92 ? 4.037 -1.544 3.044 1.00 97.94 92 LEU A N 1
ATOM 735 C CA . LEU A 1 92 ? 3.422 -0.222 3.183 1.00 97.94 92 LEU A CA 1
ATOM 736 C C . LEU A 1 92 ? 1.935 -0.316 3.549 1.00 97.94 92 LEU A C 1
ATOM 738 O O . LEU A 1 92 ? 1.468 0.451 4.386 1.00 97.94 92 LEU A O 1
ATOM 742 N N . GLU A 1 93 ? 1.195 -1.277 2.996 1.00 98.00 93 GLU A N 1
ATOM 743 C CA . GLU A 1 93 ? -0.208 -1.528 3.359 1.00 98.00 93 GLU A CA 1
ATOM 744 C C . GLU A 1 93 ? -0.362 -1.961 4.823 1.00 98.00 93 GLU A C 1
ATOM 746 O O . GLU A 1 93 ? -1.255 -1.483 5.530 1.00 98.00 93 GLU A O 1
ATOM 751 N N . ARG A 1 94 ? 0.545 -2.815 5.318 1.00 98.38 94 ARG A N 1
ATOM 752 C CA . ARG A 1 94 ? 0.602 -3.169 6.745 1.00 98.38 94 ARG A CA 1
ATOM 753 C C . ARG A 1 94 ? 0.857 -1.938 7.615 1.00 98.38 94 ARG A C 1
ATOM 755 O O . ARG A 1 94 ? 0.162 -1.754 8.614 1.00 98.38 94 ARG A O 1
ATOM 762 N N . GLN A 1 95 ? 1.799 -1.077 7.226 1.00 98.38 95 GLN A N 1
ATOM 763 C CA . GLN A 1 95 ? 2.090 0.165 7.948 1.00 98.38 95 GLN A CA 1
ATOM 764 C C . GLN A 1 95 ? 0.899 1.136 7.927 1.00 98.38 95 GLN A C 1
ATOM 766 O O . GLN A 1 95 ? 0.568 1.724 8.955 1.00 98.38 95 GLN A O 1
ATOM 771 N N . LEU A 1 96 ? 0.206 1.249 6.789 1.00 98.62 96 LEU A N 1
ATOM 772 C CA . LEU A 1 96 ? -1.006 2.054 6.649 1.00 98.62 96 LEU A CA 1
ATOM 773 C C . LEU A 1 96 ? -2.104 1.587 7.611 1.00 98.62 96 LEU A C 1
ATOM 775 O O . LEU A 1 96 ? -2.748 2.412 8.253 1.00 98.62 96 LEU A O 1
ATOM 779 N N . ASN A 1 97 ? -2.311 0.274 7.738 1.00 98.56 97 ASN A N 1
ATOM 780 C CA . ASN A 1 97 ? -3.314 -0.285 8.647 1.00 98.56 97 ASN A CA 1
ATOM 781 C C . ASN A 1 97 ? -2.997 0.038 10.116 1.00 98.56 97 ASN A C 1
ATOM 783 O O . ASN A 1 97 ? -3.889 0.426 10.871 1.00 98.56 97 ASN A O 1
ATOM 787 N N . ILE A 1 98 ? -1.723 -0.057 10.509 1.00 98.50 98 ILE A N 1
ATOM 788 C CA . ILE A 1 98 ? -1.275 0.330 11.852 1.00 98.50 98 ILE A CA 1
ATOM 789 C C . ILE A 1 98 ? -1.591 1.806 12.109 1.00 98.50 98 ILE A C 1
ATOM 791 O O . ILE A 1 98 ? -2.230 2.121 13.110 1.00 98.50 98 ILE A O 1
ATOM 795 N N . GLU A 1 99 ? -1.215 2.704 11.197 1.00 98.56 99 GLU A N 1
ATOM 796 C CA . GLU A 1 99 ? -1.439 4.140 11.389 1.00 98.56 99 GLU A CA 1
ATOM 797 C C . GLU A 1 99 ? -2.934 4.501 11.390 1.00 98.56 99 GLU A C 1
ATOM 799 O O . GLU A 1 99 ? -3.366 5.350 12.165 1.00 98.56 99 GLU A O 1
ATOM 804 N N . LEU A 1 100 ? -3.762 3.806 10.600 1.00 98.75 100 LEU A N 1
ATOM 805 C CA . LEU A 1 100 ? -5.222 3.948 10.651 1.00 98.75 100 LEU A CA 1
ATOM 806 C C . LEU A 1 100 ? -5.792 3.537 12.014 1.00 98.75 100 LEU A C 1
ATOM 808 O O . LEU A 1 100 ? -6.665 4.229 12.540 1.00 98.75 100 LEU A O 1
ATOM 812 N N . LYS A 1 101 ? -5.288 2.449 12.610 1.00 98.62 101 LYS A N 1
ATOM 813 C CA . LYS A 1 101 ? -5.681 2.029 13.963 1.00 98.62 101 LYS A CA 1
ATOM 814 C C . LYS A 1 101 ? -5.226 3.025 15.024 1.00 98.62 101 LYS A C 1
ATOM 816 O O . LYS A 1 101 ? -5.995 3.306 15.938 1.00 98.62 101 LYS A O 1
ATOM 821 N N . VAL A 1 102 ? -4.023 3.586 14.892 1.00 98.50 102 VAL A N 1
ATOM 822 C CA . VAL A 1 102 ? -3.538 4.661 15.773 1.00 98.50 102 VAL A CA 1
ATOM 823 C C . VAL A 1 102 ? -4.447 5.885 15.656 1.00 98.50 102 VAL A C 1
ATOM 825 O O . VAL A 1 102 ? -4.951 6.352 16.674 1.00 98.50 102 VAL A O 1
ATOM 828 N N . LYS A 1 103 ? -4.739 6.347 14.432 1.00 98.50 103 LYS A N 1
ATOM 829 C CA . LYS A 1 103 ? -5.650 7.473 14.174 1.00 98.50 103 LYS A CA 1
ATOM 830 C C . LYS A 1 103 ? -7.013 7.247 14.833 1.00 98.50 103 LYS A C 1
ATOM 832 O O . LYS A 1 103 ? -7.483 8.111 15.565 1.00 98.50 103 LYS A O 1
ATOM 837 N N . GLN A 1 104 ? -7.616 6.073 14.620 1.00 98.56 104 GLN A N 1
ATOM 838 C CA . GLN A 1 104 ? -8.907 5.716 15.216 1.00 98.56 104 GLN A CA 1
ATOM 839 C C . GLN A 1 104 ? -8.843 5.662 16.747 1.00 98.56 104 GLN A C 1
ATOM 841 O O . GLN A 1 104 ? -9.751 6.141 17.420 1.00 98.56 104 GLN A O 1
ATOM 846 N N . GLY A 1 105 ? -7.777 5.083 17.306 1.00 98.12 105 GLY A N 1
ATOM 847 C CA . GLY A 1 105 ? -7.574 5.023 18.751 1.00 98.12 105 GLY A CA 1
ATOM 848 C C . GLY A 1 105 ? -7.523 6.419 19.367 1.00 98.12 105 GLY A C 1
ATOM 849 O O . GLY A 1 105 ? -8.210 6.683 20.349 1.00 98.12 105 GLY A O 1
ATOM 850 N N . VAL A 1 106 ? -6.782 7.337 18.745 1.00 98.12 106 VAL A N 1
ATOM 851 C CA . VAL A 1 106 ? -6.693 8.736 19.178 1.00 98.12 106 VAL A CA 1
ATOM 852 C C . VAL A 1 106 ? -8.036 9.462 19.023 1.00 98.12 106 VAL A C 1
ATOM 854 O O . VAL A 1 106 ? -8.459 10.145 19.953 1.00 98.12 106 VAL A O 1
ATOM 857 N N . GLU A 1 107 ? -8.744 9.283 17.902 1.00 97.38 107 GLU A N 1
ATOM 858 C CA . GLU A 1 107 ? -10.088 9.850 17.689 1.00 97.38 107 GLU A CA 1
ATOM 859 C C . GLU A 1 107 ? -11.089 9.383 18.753 1.00 97.38 107 GLU A C 1
ATOM 861 O O . GLU A 1 107 ? -11.884 10.190 19.226 1.00 97.38 107 GLU A O 1
ATOM 866 N N . ASN A 1 108 ? -11.005 8.124 19.192 1.00 96.94 108 ASN A N 1
ATOM 867 C CA . ASN A 1 108 ? -11.836 7.595 20.276 1.00 96.94 108 ASN A CA 1
ATOM 868 C C . ASN A 1 108 ? -11.454 8.165 21.653 1.00 96.94 108 ASN A C 1
ATOM 870 O O . ASN A 1 108 ? -12.306 8.245 22.536 1.00 96.94 108 ASN A O 1
ATOM 874 N N . MET A 1 109 ? -10.191 8.555 21.854 1.00 95.62 109 MET A N 1
ATOM 875 C CA . MET A 1 109 ? -9.721 9.123 23.121 1.00 95.62 109 MET A CA 1
ATOM 876 C C . MET A 1 109 ? -10.039 10.614 23.271 1.00 95.62 109 MET A C 1
ATOM 878 O O . MET A 1 109 ? -10.287 11.070 24.383 1.00 95.62 109 MET A O 1
ATOM 882 N N . ILE A 1 110 ? -10.053 11.388 22.182 1.00 94.94 110 ILE A N 1
ATOM 883 C CA . ILE A 1 110 ? -10.291 12.844 22.222 1.00 94.94 110 ILE A CA 1
ATOM 884 C C . ILE A 1 110 ? -11.572 13.233 22.995 1.00 94.94 110 ILE A C 1
ATOM 886 O O . ILE A 1 110 ? -11.477 14.112 23.855 1.00 94.94 110 ILE A O 1
ATOM 890 N N . PRO A 1 111 ? -12.740 12.590 22.778 1.00 93.62 111 PRO A N 1
ATOM 891 C CA . PRO A 1 111 ? -13.962 12.902 23.521 1.00 93.62 111 PRO A CA 1
ATOM 892 C C . PRO A 1 111 ? -13.831 12.722 25.038 1.00 93.62 111 PRO A C 1
ATOM 894 O O . PRO A 1 111 ? -14.460 13.463 25.787 1.00 93.62 111 PRO A O 1
ATOM 897 N N . ILE A 1 112 ? -12.990 11.785 25.495 1.00 91.94 112 ILE A N 1
ATOM 898 C CA . ILE A 1 112 ? -12.764 11.509 26.925 1.00 91.94 112 ILE A CA 1
ATOM 899 C C . ILE A 1 112 ? -12.127 12.725 27.611 1.00 91.94 112 ILE A C 1
ATOM 901 O O . ILE A 1 112 ? -12.459 13.042 28.750 1.00 91.94 112 ILE A O 1
ATOM 905 N N . TYR A 1 113 ? -11.246 13.440 26.907 1.00 91.75 113 TYR A N 1
ATOM 906 C CA . TYR A 1 113 ? -10.527 14.596 27.449 1.00 91.75 113 TYR A CA 1
ATOM 907 C C . TYR A 1 113 ? -11.207 15.942 27.160 1.00 91.75 113 TYR A C 1
ATOM 909 O O . TYR A 1 113 ? -10.786 16.962 27.702 1.00 91.75 113 TYR A O 1
ATOM 917 N N . ALA A 1 114 ? -12.249 15.966 26.322 1.00 85.88 114 ALA A N 1
ATOM 918 C CA . ALA A 1 114 ? -12.893 17.198 25.863 1.00 85.88 114 ALA A CA 1
ATOM 919 C C . ALA A 1 114 ? -13.547 18.019 26.994 1.00 85.88 114 ALA A C 1
ATOM 921 O O . ALA A 1 114 ? -13.547 19.246 26.923 1.00 85.88 114 ALA A O 1
ATOM 922 N N . ASN A 1 115 ? -14.037 17.360 28.053 1.00 82.06 115 ASN A N 1
ATOM 923 C CA . ASN A 1 115 ? -14.771 18.001 29.157 1.00 82.06 115 ASN A CA 1
ATOM 924 C C . ASN A 1 115 ? -14.026 17.950 30.510 1.00 82.06 115 ASN A C 1
ATOM 926 O O . ASN A 1 115 ? -14.638 18.143 31.560 1.00 82.06 115 ASN A O 1
ATOM 930 N N . GLY A 1 116 ? -12.728 17.634 30.506 1.00 74.38 116 GLY A N 1
ATOM 931 C CA . GLY A 1 116 ? -11.959 17.386 31.728 1.00 74.38 116 GLY A CA 1
ATOM 932 C C . GLY A 1 116 ? -11.297 18.622 32.362 1.00 74.38 116 GLY A C 1
ATOM 933 O O . GLY A 1 116 ? -11.337 19.736 31.844 1.00 74.38 116 GLY A O 1
ATOM 934 N N . SER A 1 117 ? -10.651 18.398 33.507 1.00 79.69 117 SER A N 1
ATOM 935 C CA . SER A 1 117 ? -9.859 19.359 34.288 1.00 79.69 117 SER A CA 1
ATOM 936 C C . SER A 1 117 ? -8.629 19.909 33.531 1.00 79.69 117 SER A C 1
ATOM 938 O O . SER A 1 117 ? -8.304 19.506 32.415 1.00 79.69 117 SER A O 1
ATOM 940 N N . THR A 1 118 ? -7.842 20.792 34.157 1.00 72.56 118 THR A N 1
ATOM 941 C CA . THR A 1 118 ? -6.589 21.324 33.576 1.00 72.56 118 THR A CA 1
ATOM 942 C C . THR A 1 118 ? -5.561 20.247 33.194 1.00 72.56 118 THR A C 1
ATOM 944 O O . THR A 1 118 ? -4.795 20.454 32.249 1.00 72.56 118 THR A O 1
ATOM 947 N N . LYS A 1 119 ? -5.546 19.089 33.873 1.00 74.50 119 LYS A N 1
ATOM 948 C CA . LYS A 1 119 ? -4.706 17.930 33.509 1.00 74.50 119 LYS A CA 1
ATOM 949 C C . LYS A 1 119 ? -5.168 17.295 32.194 1.00 74.50 119 LYS A C 1
ATOM 951 O O . LYS A 1 119 ? -4.338 16.936 31.358 1.00 74.50 119 LYS A O 1
ATOM 956 N N . ASP A 1 120 ? -6.476 17.244 31.979 1.00 84.12 120 ASP A N 1
ATOM 957 C CA . ASP A 1 120 ? -7.094 16.674 30.782 1.00 84.12 120 ASP A CA 1
ATOM 958 C C . ASP A 1 120 ? -6.870 17.569 29.561 1.00 84.12 120 ASP A C 1
ATOM 960 O O . ASP A 1 120 ? -6.685 17.067 28.457 1.00 84.12 120 ASP A O 1
ATOM 964 N N . LYS A 1 121 ? -6.723 18.886 29.758 1.00 90.19 121 LYS A N 1
ATOM 965 C CA . LYS A 1 121 ? -6.375 19.827 28.681 1.00 90.19 121 LYS A CA 1
ATOM 966 C C . LYS A 1 121 ? -5.009 19.539 28.042 1.00 90.19 121 LYS A C 1
ATOM 968 O O . LYS A 1 121 ? -4.881 19.622 26.822 1.00 90.19 121 LYS A O 1
ATOM 973 N N . LYS A 1 122 ? -3.992 19.174 28.836 1.00 92.38 122 LYS A N 1
ATOM 974 C CA . LYS A 1 122 ? -2.679 18.766 28.293 1.00 92.38 122 LYS A CA 1
ATOM 975 C C . LYS A 1 122 ? -2.787 17.456 27.514 1.00 92.38 122 LYS A C 1
ATOM 977 O O . LYS A 1 122 ? -2.201 17.336 26.444 1.00 92.38 122 LYS A O 1
ATOM 982 N N . MET A 1 123 ? -3.565 16.501 28.022 1.00 93.62 123 MET A N 1
ATOM 983 C CA . MET A 1 123 ? -3.770 15.217 27.347 1.00 93.62 123 MET A CA 1
ATOM 984 C C . MET A 1 123 ? -4.560 15.362 26.050 1.00 93.62 123 MET A C 1
ATOM 986 O O . MET A 1 123 ? -4.195 14.751 25.048 1.00 93.62 123 MET A O 1
ATOM 990 N N . LEU A 1 124 ? -5.561 16.241 26.034 1.00 94.81 124 LEU A N 1
ATOM 991 C CA . LEU A 1 124 ? -6.289 16.619 24.831 1.00 94.81 124 LEU A CA 1
ATOM 992 C C . LEU A 1 124 ? -5.347 17.206 23.774 1.00 94.81 124 LEU A C 1
ATOM 994 O O . LEU A 1 124 ? -5.416 16.801 22.617 1.00 94.81 124 LEU A O 1
ATOM 998 N N . GLN A 1 125 ? -4.432 18.100 24.164 1.00 95.38 125 GLN A N 1
ATOM 999 C CA . GLN A 1 125 ? -3.442 18.665 23.244 1.00 95.38 125 GLN A CA 1
ATOM 1000 C C . GLN A 1 125 ? -2.508 17.584 22.675 1.00 95.38 125 GLN A C 1
ATOM 1002 O O . GLN A 1 125 ? -2.271 17.553 21.469 1.00 95.38 125 GLN A O 1
ATOM 1007 N N . THR A 1 126 ? -2.012 16.665 23.513 1.00 95.50 126 THR A N 1
ATOM 1008 C CA . THR A 1 126 ? -1.196 15.530 23.050 1.00 95.50 126 THR A CA 1
ATOM 1009 C C . THR A 1 126 ? -1.971 14.645 22.074 1.00 95.50 126 THR A C 1
ATOM 1011 O O . THR A 1 126 ? -1.442 14.292 21.022 1.00 95.50 126 THR A O 1
ATOM 1014 N N . ALA A 1 127 ? -3.234 14.328 22.371 1.00 97.00 127 ALA A N 1
ATOM 1015 C CA . ALA A 1 127 ? -4.086 13.542 21.485 1.00 97.00 127 ALA A CA 1
ATOM 1016 C C . ALA A 1 127 ? -4.334 14.262 20.146 1.00 97.00 127 ALA A C 1
ATOM 1018 O O . ALA A 1 127 ? -4.230 13.648 19.089 1.00 97.00 127 ALA A O 1
ATOM 1019 N N . GLN A 1 128 ? -4.590 15.572 20.156 1.00 97.56 128 GLN A N 1
ATOM 1020 C CA . GLN A 1 128 ? -4.746 16.363 18.931 1.00 97.56 128 GLN A CA 1
ATOM 1021 C C . GLN A 1 128 ? -3.473 16.370 18.073 1.00 97.56 128 GLN A C 1
ATOM 1023 O O . GLN A 1 128 ? -3.564 16.179 16.859 1.00 97.56 128 GLN A O 1
ATOM 1028 N N . GLN A 1 129 ? -2.295 16.512 18.690 1.00 98.06 129 GLN A N 1
ATOM 1029 C CA . GLN A 1 129 ? -1.021 16.431 17.971 1.00 98.06 129 GLN A CA 1
ATOM 1030 C C . GLN A 1 129 ? -0.819 15.041 17.356 1.00 98.06 129 GLN A C 1
ATOM 1032 O O . GLN A 1 129 ? -0.543 14.926 16.165 1.00 98.06 129 GLN A O 1
ATOM 1037 N N . MET A 1 130 ? -1.044 13.974 18.128 1.00 98.25 130 MET A N 1
ATOM 1038 C CA . MET A 1 130 ? -0.950 12.601 17.619 1.00 98.25 130 MET A CA 1
ATOM 1039 C C . MET A 1 130 ? -1.933 12.336 16.469 1.00 98.25 130 MET A C 1
ATOM 1041 O O . MET A 1 130 ? -1.619 11.600 15.531 1.00 98.25 130 MET A O 1
ATOM 1045 N N . LEU A 1 131 ? -3.122 12.944 16.505 1.00 98.31 131 LEU A N 1
ATOM 1046 C CA . LEU A 1 131 ? -4.089 12.855 15.414 1.00 98.31 131 LEU A CA 1
ATOM 1047 C C . LEU A 1 131 ? -3.570 13.536 14.140 1.00 98.31 131 LEU A C 1
ATOM 1049 O O . LEU A 1 131 ? -3.741 13.006 13.043 1.00 98.31 131 LEU A O 1
ATOM 1053 N N . GLN A 1 132 ? -2.939 14.701 14.265 1.00 98.56 132 GLN A N 1
ATOM 1054 C CA . GLN A 1 132 ? -2.334 15.394 13.129 1.00 98.56 132 GLN A CA 1
ATOM 1055 C C . GLN A 1 132 ? -1.149 14.606 12.553 1.00 98.56 132 GLN A C 1
ATOM 1057 O O . GLN A 1 132 ? -1.060 14.419 11.334 1.00 98.56 132 GLN A O 1
ATOM 1062 N N . ASP A 1 133 ? -0.278 14.090 13.419 1.00 98.44 133 ASP A N 1
ATOM 1063 C CA . ASP A 1 133 ? 0.886 13.296 13.025 1.00 98.44 133 ASP A CA 1
ATOM 1064 C C . ASP A 1 133 ? 0.460 12.017 12.295 1.00 98.44 133 ASP A C 1
ATOM 1066 O O . ASP A 1 133 ? 0.991 11.699 11.228 1.00 98.44 133 ASP A O 1
ATOM 1070 N N . SER A 1 134 ? -0.539 11.304 12.828 1.00 98.56 134 SER A N 1
ATOM 1071 C CA . SER A 1 134 ? -1.053 10.078 12.207 1.00 98.56 134 SER A CA 1
ATOM 1072 C C . SER A 1 134 ? -1.709 10.332 10.852 1.00 98.56 134 SER A C 1
ATOM 1074 O O . SER A 1 134 ? -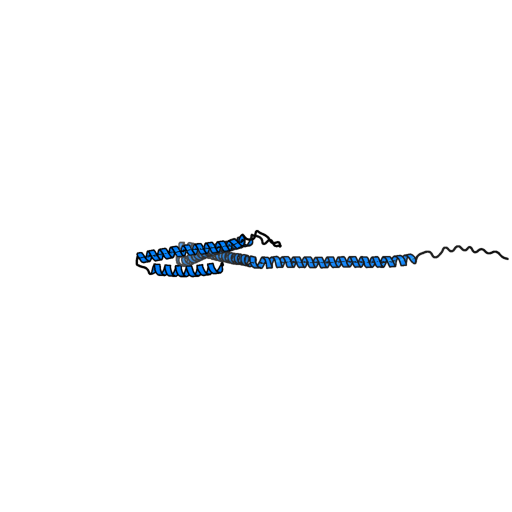1.448 9.596 9.901 1.00 98.56 134 SER A O 1
ATOM 1076 N N . LYS A 1 135 ? -2.479 11.420 10.702 1.00 98.50 135 LYS A N 1
ATOM 1077 C CA . LYS A 1 135 ? -3.019 11.848 9.396 1.00 98.50 135 LYS A CA 1
ATOM 1078 C C . LYS A 1 135 ? -1.906 12.118 8.381 1.00 98.50 135 LYS A C 1
ATOM 1080 O O . LYS A 1 135 ? -1.961 11.612 7.264 1.00 98.50 135 LYS A O 1
ATOM 1085 N N . THR A 1 136 ? -0.861 12.830 8.798 1.00 98.62 136 THR A N 1
ATOM 1086 C CA . THR A 1 136 ? 0.281 13.156 7.931 1.00 98.62 136 THR A CA 1
ATOM 1087 C C . THR A 1 136 ? 1.019 11.889 7.488 1.00 98.62 136 THR A C 1
ATOM 1089 O O . THR A 1 136 ? 1.318 11.714 6.306 1.00 98.62 136 THR A O 1
ATOM 1092 N N . LYS A 1 137 ? 1.260 10.951 8.412 1.00 98.69 137 LYS A N 1
ATOM 1093 C CA . LYS A 1 137 ? 1.866 9.649 8.097 1.00 98.69 137 LYS A CA 1
ATOM 1094 C C . LYS A 1 137 ? 1.007 8.830 7.135 1.00 98.69 137 LYS A C 1
ATOM 1096 O O . LYS A 1 137 ? 1.552 8.262 6.192 1.00 98.69 137 LYS A O 1
ATOM 110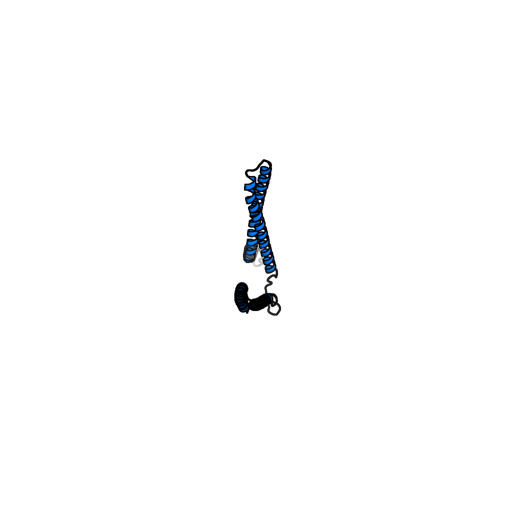1 N N . ILE A 1 138 ? -0.314 8.799 7.327 1.00 98.81 138 ILE A N 1
ATOM 1102 C CA . ILE A 1 138 ? -1.253 8.126 6.414 1.00 98.81 138 ILE A CA 1
ATOM 1103 C C . ILE A 1 138 ? -1.104 8.670 4.990 1.00 98.81 138 ILE A C 1
ATOM 1105 O O . ILE A 1 138 ? -1.008 7.880 4.049 1.00 98.81 138 ILE A O 1
ATOM 1109 N N . ASP A 1 139 ? -1.048 9.990 4.819 1.00 98.44 139 ASP A N 1
ATOM 1110 C CA . ASP A 1 139 ? -0.936 10.607 3.495 1.00 98.44 139 ASP A CA 1
ATOM 1111 C C . ASP A 1 139 ? 0.408 10.300 2.827 1.00 98.44 139 ASP A C 1
ATOM 1113 O O . ASP A 1 139 ? 0.441 9.939 1.644 1.00 98.44 139 ASP A O 1
ATOM 1117 N N . ILE A 1 140 ? 1.504 10.335 3.593 1.00 98.31 140 ILE A N 1
ATOM 1118 C CA . ILE A 1 140 ? 2.835 9.938 3.117 1.00 98.31 140 ILE A CA 1
ATOM 1119 C C . ILE A 1 140 ? 2.836 8.469 2.679 1.00 98.31 140 ILE A C 1
ATOM 1121 O O . ILE A 1 140 ? 3.292 8.162 1.576 1.00 98.31 140 ILE A O 1
ATOM 1125 N N . ILE A 1 141 ? 2.302 7.555 3.495 1.00 98.31 141 ILE A N 1
ATOM 1126 C CA . ILE A 1 141 ? 2.272 6.120 3.177 1.00 98.31 141 ILE A CA 1
ATOM 1127 C C . ILE A 1 141 ? 1.400 5.865 1.942 1.00 98.31 141 ILE A C 1
ATOM 1129 O O . ILE A 1 141 ? 1.820 5.158 1.027 1.00 98.31 141 ILE A O 1
ATOM 1133 N N . ARG A 1 142 ? 0.220 6.492 1.850 1.00 98.31 142 ARG A N 1
ATOM 1134 C CA . ARG A 1 142 ? -0.654 6.402 0.666 1.00 98.31 142 ARG A CA 1
ATOM 1135 C C . ARG A 1 142 ? 0.044 6.897 -0.598 1.00 98.31 142 ARG A C 1
ATOM 1137 O O . ARG A 1 142 ? -0.089 6.279 -1.653 1.00 98.31 142 ARG A O 1
ATOM 1144 N N . MET A 1 143 ? 0.790 7.996 -0.503 1.00 97.62 143 MET A N 1
ATOM 1145 C CA . MET A 1 143 ? 1.591 8.509 -1.613 1.00 97.62 143 MET A CA 1
ATOM 1146 C C . MET A 1 143 ? 2.693 7.522 -2.016 1.00 97.62 143 MET A C 1
ATOM 1148 O O . MET A 1 143 ? 2.878 7.273 -3.206 1.00 97.62 143 MET A O 1
ATOM 1152 N N . GLN A 1 144 ? 3.387 6.916 -1.048 1.00 96.56 144 GLN A N 1
ATOM 1153 C CA . GLN A 1 144 ? 4.412 5.905 -1.316 1.00 96.56 144 GLN A CA 1
ATOM 1154 C C . GLN A 1 144 ? 3.837 4.642 -1.967 1.00 96.56 144 GLN A C 1
ATOM 1156 O O . GLN A 1 144 ? 4.467 4.119 -2.882 1.00 96.56 144 GLN A O 1
ATOM 1161 N N . ILE A 1 145 ? 2.643 4.192 -1.563 1.00 95.88 145 ILE A N 1
ATOM 1162 C CA . ILE A 1 145 ? 1.941 3.068 -2.205 1.00 95.88 145 ILE A CA 1
ATOM 1163 C C . ILE A 1 145 ? 1.640 3.406 -3.664 1.00 95.88 145 ILE A C 1
ATOM 1165 O O . ILE A 1 145 ? 2.048 2.658 -4.545 1.00 95.88 145 ILE A O 1
ATOM 1169 N N . ARG A 1 146 ? 1.012 4.559 -3.943 1.00 94.38 146 ARG A N 1
ATOM 1170 C CA . ARG A 1 146 ? 0.728 4.982 -5.327 1.00 94.38 146 ARG A CA 1
ATOM 1171 C C . ARG A 1 146 ? 1.994 5.040 -6.180 1.00 94.38 146 ARG A C 1
ATOM 1173 O O . ARG A 1 146 ? 1.986 4.558 -7.305 1.00 94.38 146 ARG A O 1
ATOM 1180 N N . LYS A 1 147 ? 3.087 5.585 -5.635 1.00 92.62 147 LYS A N 1
ATOM 1181 C CA . LYS A 1 147 ? 4.383 5.652 -6.325 1.00 92.62 147 LYS A CA 1
ATOM 1182 C C . LYS A 1 147 ? 4.980 4.262 -6.573 1.00 92.62 147 LYS A C 1
ATOM 1184 O O . LYS A 1 147 ? 5.562 4.032 -7.626 1.00 92.62 147 LYS A O 1
ATOM 1189 N N . ALA A 1 148 ? 4.852 3.342 -5.618 1.00 88.81 148 ALA A N 1
ATOM 1190 C CA . ALA A 1 148 ? 5.344 1.974 -5.756 1.00 88.81 148 ALA A CA 1
ATOM 1191 C C . ALA A 1 148 ? 4.528 1.160 -6.774 1.00 88.81 148 ALA A C 1
ATOM 1193 O O . ALA A 1 148 ? 5.127 0.426 -7.552 1.00 88.81 148 ALA A O 1
ATOM 1194 N N . VAL A 1 149 ? 3.202 1.338 -6.810 1.00 87.94 149 VAL A N 1
ATOM 1195 C CA . VAL A 1 149 ? 2.304 0.716 -7.801 1.00 87.94 149 VAL A CA 1
ATOM 1196 C C . VAL A 1 149 ? 2.601 1.240 -9.207 1.00 87.94 149 VAL A C 1
ATOM 1198 O O . VAL A 1 149 ? 2.803 0.453 -10.128 1.00 87.94 149 VAL A O 1
ATOM 1201 N N . GLN A 1 150 ? 2.749 2.559 -9.362 1.00 83.94 150 GLN A N 1
ATOM 1202 C CA . GLN A 1 150 ? 3.149 3.146 -10.643 1.00 83.94 150 GLN A CA 1
ATOM 1203 C C . GLN A 1 150 ? 4.511 2.623 -11.102 1.00 83.94 150 GLN A C 1
ATOM 1205 O O . GLN A 1 150 ? 4.691 2.375 -12.282 1.00 83.94 150 GLN A O 1
ATOM 1210 N N . ALA A 1 151 ? 5.467 2.390 -10.196 1.00 76.56 151 ALA A N 1
ATOM 1211 C CA . ALA A 1 151 ? 6.760 1.805 -10.557 1.00 76.56 151 ALA A CA 1
ATOM 1212 C C . ALA A 1 151 ? 6.660 0.335 -11.025 1.00 76.56 151 ALA A C 1
ATOM 1214 O O . ALA A 1 151 ? 7.482 -0.098 -11.834 1.00 76.56 151 ALA A O 1
ATOM 1215 N N . THR A 1 152 ? 5.668 -0.429 -10.546 1.00 66.31 152 THR A N 1
ATOM 1216 C CA . THR A 1 152 ? 5.395 -1.795 -11.033 1.00 66.31 152 THR A CA 1
ATOM 1217 C C . THR A 1 152 ? 4.677 -1.823 -12.379 1.00 66.31 152 THR A C 1
ATOM 1219 O O . THR A 1 152 ? 4.985 -2.674 -13.200 1.00 66.31 152 THR A O 1
ATOM 1222 N N . GLU A 1 153 ? 3.773 -0.881 -12.642 1.00 58.78 153 GLU A N 1
ATOM 1223 C CA . GLU A 1 153 ? 3.086 -0.762 -13.941 1.00 58.78 153 GLU A CA 1
ATOM 1224 C C . GLU A 1 153 ? 4.033 -0.191 -15.004 1.00 58.78 153 GLU A C 1
ATOM 1226 O O . GLU A 1 153 ? 4.141 -0.695 -16.119 1.00 58.78 153 GLU A O 1
ATOM 1231 N N . HIS A 1 154 ? 4.857 0.779 -14.611 1.00 49.56 154 HIS A N 1
ATOM 1232 C CA . HIS A 1 154 ? 5.940 1.281 -15.438 1.00 49.56 154 HIS A CA 1
ATOM 1233 C C . HIS A 1 154 ? 7.039 0.237 -15.688 1.00 49.56 154 HIS A C 1
ATOM 1235 O O . HIS A 1 154 ? 7.788 0.381 -16.632 1.00 49.56 154 HIS A O 1
ATOM 1241 N N . THR A 1 155 ? 7.180 -0.864 -14.953 1.00 47.53 155 THR A N 1
ATOM 1242 C CA . THR A 1 155 ? 8.154 -1.890 -15.392 1.00 47.53 155 THR A CA 1
ATOM 1243 C C . THR A 1 155 ? 7.647 -2.738 -16.563 1.00 47.53 155 THR A C 1
ATOM 1245 O O . THR A 1 155 ? 8.473 -3.298 -17.280 1.00 47.53 155 THR A O 1
ATOM 1248 N N . GLU A 1 156 ? 6.336 -2.760 -16.824 1.00 42.91 156 GLU A N 1
ATOM 1249 C CA . GLU A 1 156 ? 5.752 -3.415 -18.004 1.00 42.91 156 GLU A CA 1
ATOM 1250 C C . GLU A 1 156 ? 5.576 -2.441 -19.184 1.00 42.91 156 GLU A C 1
ATOM 1252 O O . GLU A 1 156 ? 5.823 -2.834 -20.322 1.00 42.91 156 GLU A O 1
ATOM 1257 N N . ASP A 1 157 ? 5.304 -1.154 -18.922 1.00 41.28 157 ASP A N 1
ATOM 1258 C CA . ASP A 1 157 ? 5.151 -0.133 -19.974 1.00 41.28 157 ASP A CA 1
ATOM 1259 C C . ASP A 1 157 ? 6.377 0.770 -20.198 1.00 41.28 157 ASP A C 1
ATOM 1261 O O . ASP A 1 157 ? 6.471 1.405 -21.241 1.00 41.28 157 ASP A O 1
ATOM 1265 N N . THR A 1 158 ? 7.345 0.857 -19.280 1.00 42.41 158 THR A N 1
ATOM 1266 C CA . THR A 1 158 ? 8.442 1.863 -19.318 1.00 42.41 158 THR A CA 1
ATOM 1267 C C . THR A 1 158 ? 9.784 1.315 -19.780 1.00 42.41 158 THR A C 1
ATOM 1269 O O . THR A 1 158 ? 10.644 2.107 -20.159 1.00 42.41 158 THR A O 1
ATOM 1272 N N . GLN A 1 159 ? 9.926 -0.010 -19.899 1.00 44.59 159 GLN A N 1
ATOM 1273 C CA . GLN A 1 159 ? 10.860 -0.568 -20.888 1.00 44.59 159 GLN A CA 1
ATOM 1274 C C . GLN A 1 159 ? 10.398 -0.211 -22.317 1.00 44.59 159 GLN A C 1
ATOM 1276 O O . GLN A 1 159 ? 11.194 -0.180 -23.245 1.00 44.59 159 GLN A O 1
ATOM 1281 N N . GLY A 1 160 ? 9.103 0.086 -22.487 1.00 41.06 160 GLY A N 1
ATOM 1282 C CA . GLY A 1 160 ? 8.574 0.767 -23.657 1.00 41.06 160 GLY A CA 1
ATOM 1283 C C . GLY A 1 160 ? 8.821 2.269 -23.568 1.00 41.06 160 GLY A C 1
ATOM 1284 O O . GLY A 1 160 ? 9.577 2.790 -24.353 1.00 41.06 160 GLY A O 1
ATOM 1285 N N . ASN A 1 161 ? 8.232 2.982 -22.612 1.00 41.91 161 ASN A N 1
ATOM 1286 C CA . ASN A 1 161 ? 7.982 4.424 -22.695 1.00 41.91 161 ASN A CA 1
ATOM 1287 C C . ASN A 1 161 ? 9.166 5.351 -22.318 1.00 41.91 161 ASN A C 1
ATOM 1289 O O . ASN A 1 161 ? 9.363 6.383 -22.956 1.00 41.91 161 ASN A O 1
ATOM 1293 N N . HIS A 1 162 ? 10.005 5.008 -21.329 1.00 46.09 162 HIS A N 1
ATOM 1294 C CA . HIS A 1 162 ? 11.179 5.849 -21.011 1.00 46.09 162 HIS A CA 1
ATOM 1295 C C . HIS A 1 162 ? 12.347 5.556 -21.955 1.00 46.09 162 HIS A C 1
ATOM 1297 O O . HIS A 1 162 ? 13.059 6.488 -22.335 1.00 46.09 162 HIS A O 1
ATOM 1303 N N . ASP A 1 163 ? 12.457 4.300 -22.402 1.00 50.28 163 ASP A N 1
ATOM 1304 C CA . ASP A 1 163 ? 13.287 3.919 -23.542 1.00 50.28 163 ASP A CA 1
ATOM 1305 C C . ASP A 1 163 ? 12.719 4.485 -24.854 1.00 50.28 163 ASP A C 1
ATOM 1307 O O . ASP A 1 163 ? 13.505 4.940 -25.659 1.00 50.28 163 ASP A O 1
ATOM 1311 N N . LEU A 1 164 ? 11.402 4.582 -25.075 1.00 48.91 164 LEU A N 1
ATOM 1312 C CA . LEU A 1 164 ? 10.806 5.182 -26.284 1.00 48.91 164 LEU A CA 1
ATOM 1313 C C . LEU A 1 164 ? 11.120 6.673 -26.356 1.00 48.91 164 LEU A C 1
ATOM 1315 O O . LEU A 1 164 ? 11.599 7.117 -27.386 1.00 48.91 164 LEU A O 1
ATOM 1319 N N . CYS A 1 165 ? 10.949 7.437 -25.274 1.00 57.94 165 CYS A N 1
ATOM 1320 C CA . CYS A 1 165 ? 11.312 8.858 -25.269 1.00 57.94 165 CYS A CA 1
ATOM 1321 C C . CYS A 1 165 ? 12.829 9.064 -25.486 1.00 57.94 165 CYS A C 1
ATOM 1323 O O . CYS A 1 165 ? 13.243 9.945 -26.239 1.00 57.94 165 CYS A O 1
ATOM 1325 N N . GLY A 1 166 ? 13.681 8.213 -24.898 1.00 68.50 166 GLY A N 1
ATOM 1326 C CA . GLY A 1 166 ? 15.134 8.253 -25.122 1.00 68.50 166 GLY A CA 1
ATOM 1327 C C . GLY A 1 166 ? 15.563 7.792 -26.523 1.00 68.50 166 GLY A C 1
ATOM 1328 O O . GLY A 1 166 ? 16.446 8.390 -27.137 1.00 68.50 166 GLY A O 1
ATOM 1329 N N . VAL A 1 167 ? 14.920 6.754 -27.053 1.00 75.25 167 VAL A N 1
ATOM 1330 C CA . VAL A 1 167 ? 15.146 6.191 -28.390 1.00 75.25 167 VAL A CA 1
ATOM 1331 C C . VAL A 1 167 ? 14.627 7.144 -29.459 1.00 75.25 167 VAL A C 1
ATOM 1333 O O . VAL A 1 167 ? 15.312 7.340 -30.453 1.00 75.25 167 VAL A O 1
ATOM 1336 N N . GLU A 1 168 ? 13.487 7.801 -29.257 1.00 76.06 168 GLU A N 1
ATOM 1337 C CA . GLU A 1 168 ? 12.967 8.840 -30.151 1.00 76.06 168 GLU A CA 1
ATOM 1338 C C . GLU A 1 168 ? 13.917 10.038 -30.219 1.00 76.06 168 GLU A C 1
ATOM 1340 O O . GLU A 1 168 ? 14.254 10.480 -31.319 1.00 76.06 168 GLU A O 1
ATOM 1345 N N . LEU A 1 169 ? 14.437 10.504 -29.076 1.00 76.12 169 LEU A N 1
ATOM 1346 C CA . LEU A 1 169 ? 15.470 11.546 -29.046 1.00 76.12 169 LEU A CA 1
ATOM 1347 C C . LEU A 1 169 ? 16.749 11.103 -29.770 1.00 76.12 169 LEU A C 1
ATOM 1349 O O . LEU A 1 169 ? 17.311 11.873 -30.547 1.00 76.12 169 LEU A O 1
ATOM 1353 N N . ARG A 1 170 ? 17.183 9.850 -29.583 1.00 90.12 170 ARG A N 1
ATOM 1354 C CA . ARG A 1 170 ? 18.364 9.297 -30.264 1.00 90.12 170 ARG A CA 1
ATOM 1355 C C . ARG A 1 170 ? 18.155 9.127 -31.772 1.00 90.12 170 ARG A C 1
ATOM 1357 O O . ARG A 1 170 ? 19.074 9.368 -32.551 1.00 90.12 170 ARG A O 1
ATOM 1364 N N . ILE A 1 171 ? 16.962 8.720 -32.198 1.00 88.06 171 ILE A N 1
ATOM 1365 C CA . ILE A 1 171 ? 16.586 8.614 -33.612 1.00 88.06 171 ILE A CA 1
ATOM 1366 C C . ILE A 1 171 ? 16.573 10.002 -34.251 1.00 88.06 171 ILE A C 1
ATOM 1368 O O . ILE A 1 171 ? 17.094 10.162 -35.355 1.00 88.06 171 ILE A O 1
ATOM 1372 N N . GLU A 1 172 ? 16.009 11.007 -33.580 1.00 91.81 172 GLU A N 1
ATOM 1373 C CA . GLU A 1 172 ? 15.973 12.370 -34.111 1.00 91.81 172 GLU A CA 1
ATOM 1374 C C . GLU A 1 172 ? 17.376 12.992 -34.183 1.00 91.81 172 GLU A C 1
ATOM 1376 O O . GLU A 1 172 ? 17.714 13.615 -35.190 1.00 91.81 172 GLU A O 1
ATOM 1381 N N . GLU A 1 173 ? 18.235 12.735 -33.191 1.00 90.00 173 GLU A N 1
ATOM 1382 C CA . GLU A 1 173 ? 19.654 13.113 -33.217 1.00 90.00 173 GLU A CA 1
ATOM 1383 C C . GLU A 1 173 ? 20.379 12.493 -34.425 1.00 90.00 173 GLU A C 1
ATOM 1385 O O . GLU A 1 173 ? 21.036 13.199 -35.193 1.00 90.00 173 GLU A O 1
ATOM 1390 N N . LEU A 1 174 ? 20.202 11.188 -34.664 1.00 95.94 174 LEU A N 1
ATOM 1391 C CA . LEU A 1 174 ? 20.802 10.496 -35.810 1.00 95.94 174 LEU A CA 1
ATOM 1392 C C . LEU A 1 174 ? 20.261 11.005 -37.152 1.00 95.94 174 LEU A C 1
ATOM 1394 O O . LEU A 1 174 ? 21.027 11.190 -38.097 1.00 95.94 174 LEU A O 1
ATOM 1398 N N . ARG A 1 175 ? 18.958 11.285 -37.252 1.00 96.25 175 ARG A N 1
ATOM 1399 C CA . ARG A 1 175 ? 18.354 11.901 -38.448 1.00 96.25 175 ARG A CA 1
ATOM 1400 C C . ARG A 1 175 ? 18.885 13.306 -38.691 1.00 96.25 175 ARG A C 1
ATOM 1402 O O . ARG A 1 175 ? 19.039 13.715 -39.843 1.00 96.25 175 ARG A O 1
ATOM 1409 N N . HIS A 1 176 ? 19.118 14.074 -37.632 1.00 96.75 176 HIS A N 1
ATOM 1410 C CA . HIS A 1 176 ? 19.723 15.392 -37.738 1.00 96.75 176 HIS A CA 1
ATOM 1411 C C . HIS A 1 176 ? 21.169 15.293 -38.237 1.00 96.75 176 HIS A C 1
ATOM 1413 O O . HIS A 1 176 ? 21.490 15.921 -39.245 1.00 96.75 176 HIS A O 1
ATOM 1419 N N . HIS A 1 177 ? 21.998 14.444 -37.621 1.00 97.06 177 HIS A N 1
ATOM 1420 C CA . HIS A 1 177 ? 23.363 14.184 -38.085 1.00 97.06 177 HIS A CA 1
ATOM 1421 C C . HIS A 1 177 ? 23.402 13.735 -39.542 1.00 97.06 177 HIS A C 1
ATOM 1423 O O . HIS A 1 177 ? 24.129 14.326 -40.332 1.00 97.06 177 HIS A O 1
ATOM 1429 N N . TYR A 1 178 ? 22.556 12.781 -39.934 1.00 97.00 178 TYR A N 1
ATOM 1430 C CA . TYR A 1 178 ? 22.488 12.330 -41.320 1.00 97.00 178 TYR A CA 1
ATOM 1431 C C . TYR A 1 178 ? 22.153 13.472 -42.288 1.00 97.00 178 TYR A C 1
ATOM 1433 O O . TYR A 1 178 ? 22.786 13.601 -43.333 1.00 97.00 178 TYR A O 1
ATOM 1441 N N . ARG A 1 179 ? 21.187 14.341 -41.948 1.00 97.44 179 ARG A N 1
ATOM 1442 C CA . ARG A 1 179 ? 20.852 15.514 -42.776 1.00 97.44 179 ARG A CA 1
ATOM 1443 C C . ARG A 1 179 ? 22.044 16.457 -42.937 1.00 97.44 179 ARG A C 1
ATOM 1445 O O . ARG A 1 179 ? 22.280 16.941 -44.044 1.00 97.44 179 ARG A O 1
ATOM 1452 N N . VAL A 1 180 ? 22.786 16.704 -41.859 1.00 97.44 180 VAL A N 1
ATOM 1453 C CA . VAL A 1 180 ? 23.988 17.549 -41.879 1.00 97.44 180 VAL A CA 1
ATOM 1454 C C . VAL A 1 180 ? 25.084 16.907 -42.727 1.00 97.44 180 VAL A C 1
ATOM 1456 O O . VAL A 1 180 ? 25.578 17.539 -43.658 1.00 97.44 180 VAL A O 1
ATOM 1459 N N . GLU A 1 181 ? 25.425 15.645 -42.471 1.00 94.88 181 GLU A N 1
ATOM 1460 C CA . GLU A 1 181 ? 26.453 14.909 -43.215 1.00 94.88 181 GLU A CA 1
ATOM 1461 C C . GLU A 1 181 ? 26.119 14.806 -44.705 1.00 94.88 181 GLU A C 1
ATOM 1463 O O . GLU A 1 181 ? 26.981 15.037 -45.554 1.00 94.88 181 GLU A O 1
ATOM 1468 N N . HIS A 1 182 ? 24.856 14.535 -45.040 1.00 96.25 182 HIS A N 1
ATOM 1469 C CA . HIS A 1 182 ? 24.389 14.500 -46.420 1.00 96.25 182 HIS A CA 1
ATOM 1470 C C . HIS A 1 182 ? 24.560 15.862 -47.109 1.00 96.25 182 HIS A C 1
ATOM 1472 O O . HIS A 1 182 ? 25.071 15.928 -48.227 1.00 96.25 182 HIS A O 1
ATOM 1478 N N . ALA A 1 183 ? 24.182 16.963 -46.449 1.00 96.75 183 ALA A N 1
ATOM 1479 C CA . ALA A 1 183 ? 24.369 18.310 -46.991 1.00 96.75 183 ALA A CA 1
ATOM 1480 C C . ALA A 1 183 ? 25.855 18.654 -47.189 1.00 96.75 183 ALA A C 1
ATOM 1482 O O . ALA A 1 183 ? 26.223 19.235 -48.212 1.00 96.75 183 ALA A O 1
ATOM 1483 N N . VAL A 1 184 ? 26.718 18.253 -46.251 1.00 96.94 184 VAL A N 1
ATOM 1484 C CA . VAL A 1 184 ? 28.174 18.422 -46.362 1.00 96.94 184 VAL A CA 1
ATOM 1485 C C . VAL A 1 184 ? 28.728 17.627 -47.547 1.00 96.94 184 VAL A C 1
ATOM 1487 O O . VAL A 1 184 ? 29.486 18.178 -48.348 1.00 96.94 184 VAL A O 1
ATOM 1490 N N . ALA A 1 185 ? 28.323 16.366 -47.713 1.00 95.69 185 ALA A N 1
ATOM 1491 C CA . ALA A 1 185 ? 28.760 15.518 -48.821 1.00 95.69 185 ALA A CA 1
ATOM 1492 C C . ALA A 1 185 ? 28.321 16.074 -50.188 1.00 95.69 185 ALA A C 1
ATOM 1494 O O . ALA A 1 185 ? 29.126 16.134 -51.120 1.00 95.69 185 ALA A O 1
ATOM 1495 N N . GLU A 1 186 ? 27.074 16.535 -50.308 1.00 96.12 186 GLU A N 1
ATOM 1496 C CA . GLU A 1 186 ? 26.579 17.197 -51.522 1.00 96.12 186 GLU A CA 1
ATOM 1497 C C . GLU A 1 186 ? 27.299 18.527 -51.793 1.00 96.12 186 GLU A C 1
ATOM 1499 O O . GLU A 1 186 ? 27.636 18.834 -52.941 1.00 96.12 186 GLU A O 1
ATOM 1504 N N . GLY A 1 187 ? 27.622 19.295 -50.748 1.00 94.69 187 GLY A N 1
ATOM 1505 C CA . GLY A 1 187 ? 28.463 20.488 -50.851 1.00 94.69 187 GLY A CA 1
ATOM 1506 C C . GLY A 1 187 ? 29.850 20.171 -51.418 1.00 94.69 187 GLY A C 1
ATOM 1507 O O . GLY A 1 187 ? 30.289 20.806 -52.379 1.00 94.69 187 GLY A O 1
ATOM 1508 N N . ALA A 1 188 ? 30.507 19.132 -50.900 1.00 95.00 188 ALA A N 1
ATOM 1509 C CA . ALA A 1 188 ? 31.805 18.671 -51.391 1.00 95.00 188 ALA A CA 1
ATOM 1510 C C . ALA A 1 188 ? 31.746 18.228 -52.866 1.00 95.00 188 ALA A C 1
ATOM 1512 O O . ALA A 1 188 ? 32.602 18.621 -53.666 1.00 95.00 188 ALA A O 1
ATOM 1513 N N . LYS A 1 189 ? 30.713 17.469 -53.262 1.00 94.06 189 LYS A N 1
ATOM 1514 C CA . LYS A 1 189 ? 30.494 17.075 -54.667 1.00 94.06 189 LYS A CA 1
ATOM 1515 C C . LYS A 1 189 ? 30.312 18.291 -55.574 1.00 94.06 189 LYS A C 1
ATOM 1517 O O . LYS A 1 189 ? 30.883 18.332 -56.664 1.00 94.06 189 LYS A O 1
ATOM 1522 N N . ASN A 1 190 ? 29.561 19.299 -55.132 1.00 92.88 190 ASN A N 1
ATOM 1523 C CA . ASN A 1 190 ? 29.358 20.526 -55.900 1.00 92.88 190 ASN A CA 1
ATOM 1524 C C . ASN A 1 190 ? 30.650 21.326 -56.089 1.00 92.88 190 ASN A C 1
ATOM 1526 O O . ASN A 1 190 ? 30.907 21.799 -57.196 1.00 92.88 190 ASN A O 1
ATOM 1530 N N . VAL A 1 191 ? 31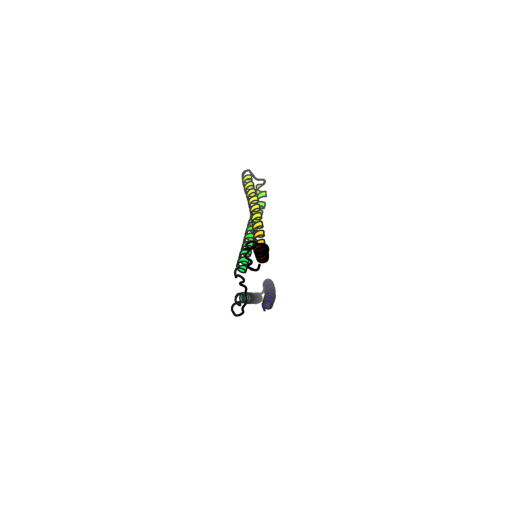.486 21.425 -55.053 1.00 92.44 191 VAL A N 1
ATOM 1531 C CA . VAL A 1 191 ? 32.811 22.056 -55.155 1.00 92.44 191 VAL A CA 1
ATOM 1532 C C . VAL A 1 191 ? 33.697 21.293 -56.138 1.00 92.44 191 VAL A C 1
ATOM 1534 O O . VAL A 1 191 ? 34.282 21.907 -57.026 1.00 92.44 191 VAL A O 1
ATOM 1537 N N . LEU A 1 192 ? 33.752 19.961 -56.052 1.00 87.19 192 LEU A N 1
ATOM 1538 C CA . LEU A 1 192 ? 34.511 19.138 -57.002 1.00 87.19 192 LEU A CA 1
ATOM 1539 C C . LEU A 1 192 ? 34.024 19.316 -58.442 1.00 87.19 192 LEU A C 1
ATOM 1541 O O . LEU A 1 192 ? 34.842 19.440 -59.352 1.00 87.19 192 LEU A O 1
ATOM 1545 N N . ARG A 1 193 ? 32.707 19.381 -58.658 1.00 87.94 193 ARG A N 1
ATOM 1546 C CA . ARG A 1 193 ? 32.119 19.662 -59.973 1.00 87.94 193 ARG A CA 1
ATOM 1547 C C . ARG A 1 193 ? 32.522 21.045 -60.484 1.00 87.94 193 ARG A C 1
ATOM 1549 O O . ARG A 1 193 ? 32.888 21.165 -61.650 1.00 87.94 193 ARG A O 1
ATOM 1556 N N . LEU A 1 194 ? 32.486 22.072 -59.633 1.00 85.38 194 LEU A N 1
ATOM 1557 C CA . LEU A 1 194 ? 32.860 23.437 -60.006 1.00 85.38 194 LEU A CA 1
ATOM 1558 C C . LEU A 1 194 ? 34.360 23.552 -60.312 1.00 85.38 194 LEU A C 1
ATOM 1560 O O . LEU A 1 194 ? 34.734 24.111 -61.336 1.00 85.38 194 LEU A O 1
ATOM 1564 N N . LEU A 1 195 ? 35.223 22.956 -59.488 1.00 82.19 195 LEU A N 1
ATOM 1565 C CA . LEU A 1 195 ? 36.672 22.924 -59.718 1.00 82.19 195 LEU A CA 1
ATOM 1566 C C . LEU A 1 195 ? 37.050 22.063 -60.934 1.00 82.19 195 LEU A C 1
ATOM 1568 O O . LEU A 1 195 ? 37.979 22.396 -61.667 1.00 82.19 195 LEU A O 1
ATOM 1572 N N . GLY A 1 196 ? 36.322 20.973 -61.186 1.00 72.62 196 GLY A N 1
ATOM 1573 C CA . GLY A 1 196 ? 36.464 20.152 -62.389 1.00 72.62 196 GLY A CA 1
ATOM 1574 C C . GLY A 1 196 ? 36.037 20.889 -63.662 1.00 72.62 196 GLY A C 1
ATOM 1575 O O . GLY A 1 196 ? 36.724 20.793 -64.677 1.00 72.62 196 GLY A O 1
ATOM 1576 N N . ALA A 1 197 ? 34.959 21.675 -63.598 1.00 61.28 197 ALA A N 1
ATOM 1577 C CA . ALA A 1 197 ? 34.526 22.549 -64.688 1.00 61.28 197 ALA A CA 1
ATOM 1578 C C . ALA A 1 197 ? 35.508 23.717 -64.918 1.00 61.28 197 ALA A C 1
ATOM 1580 O O . ALA A 1 197 ? 35.843 24.025 -66.063 1.00 61.28 197 ALA A O 1
ATOM 1581 N N . ASN A 1 198 ? 36.054 24.302 -63.847 1.00 57.97 198 ASN A N 1
ATOM 1582 C CA . ASN A 1 198 ? 37.045 25.380 -63.927 1.00 57.97 198 ASN A CA 1
ATOM 1583 C C . ASN A 1 198 ? 38.408 24.896 -64.446 1.00 57.97 198 ASN A C 1
ATOM 1585 O O . ASN A 1 198 ? 39.061 25.630 -65.178 1.00 57.97 198 ASN A O 1
ATOM 1589 N N . LYS A 1 199 ? 38.804 23.633 -64.208 1.00 56.94 199 LYS A N 1
ATOM 1590 C CA . LYS A 1 199 ? 39.997 23.034 -64.848 1.00 56.94 199 LYS A CA 1
ATOM 1591 C C . LYS A 1 199 ? 39.935 23.040 -66.380 1.00 56.94 199 LYS A C 1
ATOM 1593 O O . LYS A 1 199 ? 40.984 23.018 -67.026 1.00 56.94 199 LYS A O 1
ATOM 1598 N N . VAL A 1 200 ? 38.735 23.032 -66.967 1.00 54.78 200 VAL A N 1
ATOM 1599 C CA . VAL A 1 200 ? 38.543 23.105 -68.425 1.00 54.78 200 VAL A CA 1
ATOM 1600 C C . VAL A 1 200 ? 38.533 24.559 -68.907 1.00 54.78 200 VAL A C 1
ATOM 1602 O O . VAL A 1 200 ? 39.079 24.839 -69.973 1.00 54.78 200 VAL A O 1
ATOM 1605 N N . GLN A 1 201 ? 37.980 25.492 -68.124 1.00 53.53 201 GLN A N 1
ATOM 1606 C CA . GLN A 1 201 ? 37.974 26.917 -68.477 1.00 53.53 201 GLN A CA 1
ATOM 1607 C C . GLN A 1 201 ? 39.351 27.582 -68.319 1.00 53.53 201 GLN A C 1
ATOM 1609 O O . GLN A 1 201 ? 39.768 28.295 -69.229 1.00 53.53 201 GLN A O 1
ATOM 1614 N N . ASP A 1 202 ? 40.115 27.268 -67.267 1.00 52.16 202 ASP A N 1
ATOM 1615 C CA . ASP A 1 202 ? 41.461 27.826 -67.053 1.00 52.16 202 ASP A CA 1
ATOM 1616 C C . ASP A 1 202 ? 42.453 27.398 -68.139 1.00 52.16 202 ASP A C 1
ATOM 1618 O O . ASP A 1 202 ? 43.272 28.196 -68.591 1.00 52.16 202 ASP A O 1
ATOM 1622 N N . LYS A 1 203 ? 42.353 26.157 -68.639 1.00 52.94 203 LYS A N 1
ATOM 1623 C CA . LYS A 1 203 ? 43.172 25.711 -69.778 1.00 52.94 203 LYS A CA 1
ATOM 1624 C C . LYS A 1 203 ? 42.855 26.478 -71.063 1.00 52.94 203 LYS A C 1
ATOM 1626 O O . LYS A 1 203 ? 43.758 26.687 -71.869 1.00 52.94 203 LYS A O 1
ATOM 1631 N N . LYS A 1 204 ? 41.601 26.899 -71.255 1.00 52.41 204 LYS A N 1
ATOM 1632 C CA . LYS A 1 204 ? 41.170 27.658 -72.435 1.00 52.41 204 LYS A CA 1
ATOM 1633 C C . LYS A 1 204 ? 41.579 29.133 -72.328 1.00 52.41 204 LYS A C 1
ATOM 1635 O O . LYS A 1 204 ? 42.134 29.667 -73.281 1.00 52.41 204 LYS A O 1
ATOM 1640 N N . ALA A 1 205 ? 41.441 29.738 -71.147 1.00 53.09 205 ALA A N 1
ATOM 1641 C CA . ALA A 1 205 ? 41.897 31.103 -70.873 1.00 53.09 205 ALA A CA 1
ATOM 1642 C C . ALA A 1 205 ? 43.432 31.251 -70.951 1.00 53.09 205 ALA A C 1
ATOM 1644 O O . ALA A 1 205 ? 43.927 32.231 -71.502 1.00 53.09 205 ALA A O 1
ATOM 1645 N N . LEU A 1 206 ? 44.201 30.255 -70.485 1.00 50.91 206 LEU A N 1
ATOM 1646 C CA . LEU A 1 206 ? 45.665 30.235 -70.638 1.00 50.91 206 LEU A CA 1
ATOM 1647 C C . LEU A 1 206 ? 46.114 30.022 -72.094 1.00 50.91 206 LEU A C 1
ATOM 1649 O O . LEU A 1 206 ? 47.178 30.500 -72.475 1.00 50.91 206 LEU A O 1
ATOM 1653 N N . SER A 1 207 ? 45.318 29.336 -72.923 1.00 55.50 207 SER A N 1
ATOM 1654 C CA . SER A 1 207 ? 45.637 29.142 -74.346 1.00 55.50 207 SER A CA 1
ATOM 1655 C C . SER A 1 207 ? 45.377 30.373 -75.223 1.00 55.50 207 SER A C 1
ATOM 1657 O O . SER A 1 207 ? 45.891 30.442 -76.336 1.00 55.50 207 SER A O 1
ATOM 1659 N N . GLU A 1 208 ? 44.618 31.356 -74.731 1.00 55.56 208 GLU A N 1
ATOM 1660 C CA . GLU A 1 208 ? 44.343 32.608 -75.451 1.00 55.56 208 GLU A CA 1
ATOM 1661 C C . GLU A 1 208 ? 45.397 33.702 -75.181 1.00 55.56 208 GLU A C 1
ATOM 1663 O O . GLU A 1 208 ? 45.396 34.737 -75.849 1.00 55.56 208 GLU A O 1
ATOM 1668 N N . VAL A 1 209 ? 46.363 33.456 -74.282 1.00 54.69 209 VAL A N 1
ATOM 1669 C CA . VAL A 1 209 ? 47.482 34.369 -73.986 1.00 54.69 209 VAL A CA 1
ATOM 1670 C C . VAL A 1 209 ? 48.829 33.699 -74.293 1.00 54.69 209 VAL A C 1
ATOM 1672 O O . VAL A 1 209 ? 49.565 33.276 -73.407 1.00 54.69 209 VAL A O 1
ATOM 1675 N N . GLY A 1 210 ? 49.183 33.628 -75.578 1.00 49.03 210 GLY A N 1
ATOM 1676 C CA . GLY A 1 210 ? 50.553 33.364 -76.034 1.00 49.03 210 GLY A CA 1
ATOM 1677 C C . GLY A 1 210 ? 50.677 33.221 -77.559 1.00 49.03 210 GLY A C 1
ATOM 1678 O O . GLY A 1 210 ? 49.741 32.766 -78.209 1.00 49.03 210 GLY A O 1
ATOM 1679 N N . PRO A 1 211 ? 51.841 33.525 -78.160 1.00 44.25 211 PRO A N 1
ATOM 1680 C CA . PRO A 1 211 ? 52.577 34.784 -78.178 1.00 44.25 211 PRO A CA 1
ATOM 1681 C C . PRO A 1 211 ? 52.324 35.516 -79.518 1.00 44.25 211 PRO A C 1
ATOM 1683 O O . PRO A 1 211 ? 52.771 35.073 -80.575 1.00 44.25 211 PRO A O 1
ATOM 1686 N N . LYS A 1 212 ? 51.645 36.668 -79.517 1.00 47.75 212 LYS A N 1
ATOM 1687 C CA . LYS A 1 212 ? 51.649 37.570 -80.684 1.00 47.75 212 LYS A CA 1
ATOM 1688 C C . LYS A 1 212 ? 52.701 38.651 -80.468 1.00 47.75 212 LYS A C 1
ATOM 1690 O O . LYS A 1 212 ? 52.419 39.609 -79.767 1.00 47.75 212 LYS A O 1
ATOM 1695 N N . SER A 1 213 ? 53.865 38.448 -81.097 1.00 43.97 213 SER A N 1
ATOM 1696 C CA . SER A 1 213 ? 54.774 39.450 -81.694 1.00 43.97 213 SER A CA 1
ATOM 1697 C C . SER A 1 213 ? 56.262 39.216 -81.391 1.00 43.97 213 SER A C 1
ATOM 1699 O O . SER A 1 213 ? 56.890 39.969 -80.657 1.00 43.97 213 SER A O 1
ATOM 1701 N N . PHE A 1 214 ? 56.858 38.226 -82.050 1.00 42.28 214 PHE A N 1
ATOM 1702 C CA . PHE A 1 214 ? 58.214 38.370 -82.585 1.00 42.28 214 PHE A CA 1
ATOM 1703 C C . PHE A 1 214 ? 58.201 37.785 -83.999 1.00 42.28 214 PHE A C 1
ATOM 1705 O O . PHE A 1 214 ? 58.365 36.587 -84.193 1.00 42.28 214 PHE A O 1
ATOM 1712 N N . SER A 1 215 ? 57.917 38.640 -84.985 1.00 39.03 215 SER A N 1
ATOM 1713 C CA . SER A 1 215 ? 58.139 38.340 -86.400 1.00 39.03 215 SER A CA 1
ATOM 1714 C C . SER A 1 215 ? 59.349 39.146 -86.848 1.00 39.03 215 SER A C 1
ATOM 1716 O O . SER A 1 215 ? 59.241 40.331 -87.159 1.00 39.03 215 SER A O 1
ATOM 1718 N N . SER A 1 216 ? 60.504 38.491 -86.862 1.00 37.69 216 SER A N 1
ATOM 1719 C CA . SER A 1 216 ? 61.697 38.922 -87.579 1.00 37.69 216 SER A CA 1
ATOM 1720 C C . SER A 1 216 ? 61.383 39.035 -89.074 1.00 37.69 216 SER A C 1
ATOM 1722 O O . SER A 1 216 ? 60.970 38.073 -89.716 1.00 37.69 216 SER A O 1
ATOM 1724 N N . HIS A 1 217 ? 61.564 40.230 -89.633 1.00 41.44 217 HIS A N 1
ATOM 1725 C CA . HIS A 1 217 ? 61.629 40.442 -91.076 1.00 41.44 217 HIS A CA 1
ATOM 1726 C C . HIS A 1 217 ? 63.007 39.999 -91.576 1.00 41.44 217 HIS A C 1
ATOM 1728 O O . HIS A 1 217 ? 63.989 40.714 -91.395 1.00 41.44 217 HIS A O 1
ATOM 1734 N N . THR A 1 218 ? 63.077 38.850 -92.242 1.00 39.00 218 THR A N 1
ATOM 1735 C CA . THR A 1 218 ? 64.097 38.581 -93.261 1.00 39.00 218 THR A CA 1
ATOM 1736 C C . THR A 1 218 ? 63.427 37.871 -94.433 1.00 39.00 218 THR A C 1
ATOM 1738 O O . THR A 1 218 ? 62.935 36.752 -94.326 1.00 39.00 218 THR A O 1
ATOM 1741 N N . SER A 1 219 ? 63.366 38.546 -95.578 1.00 41.19 219 SER A N 1
ATOM 1742 C CA . SER A 1 219 ? 63.038 37.935 -96.864 1.00 41.19 219 SER A CA 1
ATOM 1743 C C . SER A 1 219 ? 64.151 38.288 -97.836 1.00 41.19 219 SER A C 1
ATOM 1745 O O . SER A 1 219 ? 64.437 39.452 -98.093 1.00 41.19 219 SER A O 1
ATOM 1747 N N . ASN A 1 220 ? 64.816 37.236 -98.294 1.00 41.53 220 ASN A N 1
ATOM 1748 C CA . ASN A 1 220 ? 65.826 37.218 -99.336 1.00 41.53 220 ASN A CA 1
ATOM 1749 C C . ASN A 1 220 ? 65.106 37.214 -100.694 1.00 41.53 220 ASN A C 1
ATOM 1751 O O . ASN A 1 220 ? 64.264 36.341 -100.887 1.00 41.53 220 ASN A O 1
ATOM 1755 N N . LEU A 1 221 ? 65.456 38.103 -101.630 1.00 38.53 221 LEU A N 1
ATOM 1756 C CA . LEU A 1 221 ? 65.615 37.732 -103.044 1.00 38.53 221 LEU A CA 1
ATOM 1757 C C . LEU A 1 221 ? 66.323 38.840 -103.841 1.00 38.53 221 LEU A C 1
ATOM 1759 O O . LEU A 1 221 ? 65.903 39.993 -103.856 1.00 38.53 221 LEU A O 1
ATOM 1763 N N . ALA A 1 222 ? 67.395 38.441 -104.517 1.00 40.56 222 ALA A N 1
ATOM 1764 C CA . ALA A 1 222 ? 68.115 39.199 -105.528 1.00 40.56 222 ALA A CA 1
ATOM 1765 C C . ALA A 1 222 ? 67.313 39.318 -106.841 1.00 40.56 222 ALA A C 1
ATOM 1767 O O . ALA A 1 222 ? 66.606 38.373 -107.183 1.00 40.56 222 ALA A O 1
ATOM 1768 N N . LEU A 1 223 ? 67.500 40.436 -107.568 1.00 38.78 223 LEU A N 1
ATOM 1769 C CA . LEU A 1 223 ? 67.462 40.635 -109.040 1.00 38.78 223 LEU A CA 1
ATOM 1770 C C . LEU A 1 223 ? 66.872 42.006 -109.429 1.00 38.78 223 LEU A C 1
ATOM 1772 O O . LEU A 1 223 ? 65.673 42.119 -109.677 1.00 38.78 223 LEU A O 1
ATOM 1776 N N . ARG A 1 224 ? 67.731 43.025 -109.555 1.00 34.78 224 ARG A N 1
ATOM 1777 C CA . ARG A 1 224 ? 68.007 43.795 -110.788 1.00 34.78 224 ARG A CA 1
ATOM 1778 C C . ARG A 1 224 ? 68.949 44.956 -110.496 1.00 34.78 224 ARG A C 1
ATOM 1780 O O . ARG A 1 224 ? 68.749 45.620 -109.460 1.00 34.78 224 ARG A O 1
#

Foldseek 3Di:
DLVVLVVVLVVLVVVLVVLVVVLVVDPDPVVNVVSVVSNVVSVVVNVVSVVVSVVVVVVVVPPPDDDDDDDDDPDPCLVVVLVVLVVVLVVLVVVLVVLVVQLVVLVVCLVVLVPDDPVSVVVNVVSVVSNVVSVVSNVVSVVVSVVSVVVSVCSVCVVPVVVVVVVVVVVVVVVVVVVVVVVVVVVVVVVVVVVVVVVVVVVVVVVVDDDPDDDDDDDDDDDD

pLDDT: mean 79.62, std 21.57, range [34.78, 98.81]

InterPro domains:
  IPR011072 HR1 rho-binding domain [PF02185] (2-59)
  IPR011072 HR1 rho-binding domain [PF02185] (88-148)
  IPR011072 HR1 rho-binding domain [PF02185] (170-209)
  IPR011072 HR1 rho-binding domain [PS51860] (1-62)
  IPR011072 HR1 rho-binding domain [PS51860] (75-154)
  IPR011072 HR1 rho-binding domain [PS51860] (155-224)
  IPR011072 HR1 rho-binding domain [SM00742] (1-63)
  IPR011072 HR1 rho-binding domain [SM00742] (87-155)
  IPR011072 HR1 rho-binding domain [SM00742] (169-221)
  IPR036274 HR1 repeat superfamily [SSF46585] (2-59)
  IPR036274 HR1 repeat superfamily [SSF46585] (83-157)
  IPR036274 HR1 repeat superfamily [SSF46585] (165-211)
  IPR037317 Serine/threonine-protein kinase N1, second HR1 domain [cd11630] (80-157)

Sequence (224 aa):
HRERIRREIRKELKIKEGAENLRRATTDKRNAHQVDSQLRSSNRKLDNLHAQLQELDAHIVVKGGEESKDECPRSPGAESRTSAHKERIAALERQLNIELKVKQGVENMIPIYANGSTKDKKMLQTAQQMLQDSKTKIDIIRMQIRKAVQATEHTEDTQGNHDLCGVELRIEELRHHYRVEHAVAEGAKNVLRLLGANKVQDKKALSEVGPKSFSSHTSNLALR

Radius of gyration: 45.15 Å; chains: 1; bounding box: 90×88×145 Å